Protein AF-A0A353R669-F1 (afdb_monomer)

Mean predicted aligned error: 8.12 Å

pLDDT: mean 84.16, std 16.18, range [32.75, 98.62]

Solvent-accessible surface area (backbone atoms only — not comparable to full-atom values): 14636 Å² total; per-residue (Å²): 112,82,58,60,32,21,47,76,48,75,46,98,86,45,52,67,44,69,45,72,45,87,50,83,69,49,73,65,21,33,76,52,29,12,34,22,52,70,25,68,65,38,50,56,40,54,48,47,51,49,54,50,54,50,50,51,50,55,51,50,51,53,58,55,71,69,45,87,87,82,76,77,86,79,79,87,68,86,87,57,56,36,34,40,77,60,84,90,73,56,77,84,75,56,50,34,51,58,56,47,46,57,58,57,35,74,46,46,16,26,40,48,40,52,62,41,46,53,95,55,63,29,41,38,48,52,34,35,49,47,22,71,74,69,75,38,56,54,63,58,48,43,37,68,62,47,29,57,65,58,62,20,83,71,48,42,55,70,42,57,69,87,53,59,83,80,55,84,81,51,61,40,83,55,95,93,38,82,41,77,26,65,74,57,45,52,47,57,49,28,27,45,61,94,66,70,64,33,71,50,54,75,50,56,75,44,58,52,70,72,40,55,49,41,55,54,46,16,58,76,53,36,18,30,40,98,92,35,73,73,45,54,48,70,55,45,48,49,72,74,68,57,84,77,68,28,91,49,62,56,92,56,100,123

Foldseek 3Di:
DAAQWAWDDADPQLDTDIDGAPDGADPLLLVQQQRLQLDACVVVSVVSVLVVVVVVVVVVVVVVVPDPDPDDDDDPDVPFAQFQDDPSQPPSHDNELVVSVVVSSVDHGNHHRLAAHDDHQSLSVVQVVCCVVVVDHSQVCCCVQPQVQLVQVFKGLADEPVCLVVDDFDFDQDPNDTDGPVVVVVNSVSRYDDDHSYDGSVDRIDGDPVSVVSVVVCLVVQQDGPHDGNDHSVVSCCVPPDDSHHPPHPPDPD

Radius of gyration: 21.49 Å; Cα contacts (8 Å, |Δi|>4): 364; chains: 1; bounding box: 47×58×54 Å

Nearest PDB structures (foldseek):
  7pp8-assembly1_A  TM=8.063E-01  e=8.248E-15  uncultured bacterium
  7uda-assembly1_A  TM=7.760E-01  e=4.354E-14  Caulobacter vibrioides
  7u1c-assembly1_A  TM=7.739E-01  e=8.575E-14  Caulobacter vibrioides
  7u1b-assembly1_A  TM=7.767E-01  e=1.910E-13  Caulobacter vibrioides
  4p85-assembly1_A  TM=7.317E-01  e=2.232E-09  metagenome

Secondary structure (DSSP, 8-state):
----EEEEEE-TTS-EEEEE-SS---HHHHHTT-S-TT-TTHHHHHHHHHHHHHHHHHHHHHHHHTS---PPPPP----S--S---GGG-SS--SSHHHHHHHHTTSPBSS-TTT-----THHHHHHHHHHHHHSS-HHHHHIIIIITTTT-TT-BS-B-GGGGGGSPPPEEEETTEEEE-HHHHHHHHTTB-S------SSS--B--HHHHHHHHHHHHTTSEETTEESS-HHHHHHHHH---S-SS---S--

Sequence (254 aa):
GIPDQVVTAVNPDGTYETRPVAAPMTFAHLMSHSSGLGAGLVADIRRIEAEKAAAEKAEAAKAEAAAPNTAAPATETQSGPCGQHSYYVGENSFPTLEETMLDLAKYPLGFDPGTEWNYHVSTNMLAYMIELISGKSLREYVKETILDPLGMVNTDWYYTPDKLENFVKPYNSANGKLEPAIMMNTFVQGTFCSDQTYCEGAIGLNGPIGDYARFCQMMLNKGTFNGHRILKAETIEAMTTINRLPEVNSGGEG

Structure (mmCIF, N/CA/C/O backbone):
data_AF-A0A353R669-F1
#
_entry.id   AF-A0A353R669-F1
#
loop_
_atom_site.group_PDB
_atom_site.id
_atom_site.type_symbol
_atom_site.label_atom_id
_atom_site.label_alt_id
_atom_site.label_comp_id
_atom_site.label_asym_id
_atom_site.label_entity_id
_atom_site.label_seq_id
_atom_site.pdbx_PDB_ins_code
_atom_site.Cartn_x
_atom_site.Cartn_y
_atom_site.Cartn_z
_atom_site.occupancy
_atom_site.B_iso_or_equiv
_atom_site.auth_seq_id
_atom_site.auth_comp_id
_atom_site.auth_asym_id
_atom_site.auth_atom_id
_atom_site.pdbx_PDB_model_num
ATOM 1 N N . GLY A 1 1 ? -5.803 -4.103 -17.655 1.00 70.25 1 GLY A N 1
ATOM 2 C CA . GLY A 1 1 ? -6.211 -5.504 -17.406 1.00 70.25 1 GLY A CA 1
ATOM 3 C C . GLY A 1 1 ? -5.378 -6.052 -16.265 1.00 70.25 1 GLY A C 1
ATOM 4 O O . GLY A 1 1 ? -4.447 -5.372 -15.864 1.00 70.25 1 GLY A O 1
ATOM 5 N N . ILE A 1 2 ? -5.702 -7.226 -15.721 1.00 84.62 2 ILE A N 1
ATOM 6 C CA . ILE A 1 2 ? -4.819 -7.896 -14.748 1.00 84.62 2 ILE A CA 1
ATOM 7 C C . ILE A 1 2 ? -3.638 -8.489 -15.535 1.00 84.62 2 ILE A C 1
ATOM 9 O O . ILE A 1 2 ? -3.915 -9.182 -16.515 1.00 84.62 2 ILE A O 1
ATOM 13 N N . PRO A 1 3 ? -2.370 -8.239 -15.154 1.00 91.50 3 PRO A N 1
ATOM 14 C CA . PRO A 1 3 ? -1.227 -8.851 -15.827 1.00 91.50 3 PRO A CA 1
ATOM 15 C C . PRO A 1 3 ? -1.329 -10.381 -15.839 1.00 91.50 3 PRO A C 1
ATOM 17 O O . PRO A 1 3 ? -1.540 -11.001 -14.795 1.00 91.50 3 PRO A O 1
ATOM 20 N N . ASP A 1 4 ? -1.177 -10.981 -17.019 1.00 95.44 4 ASP A N 1
ATOM 21 C CA . ASP A 1 4 ? -1.257 -12.432 -17.245 1.00 95.44 4 ASP A CA 1
ATOM 22 C C . ASP A 1 4 ? 0.037 -13.023 -17.831 1.00 95.44 4 ASP A C 1
ATOM 24 O O . ASP A 1 4 ? 0.091 -14.201 -18.189 1.00 95.44 4 ASP A O 1
ATOM 28 N N . GLN A 1 5 ? 1.093 -12.211 -17.885 1.00 97.56 5 GLN A N 1
ATOM 29 C CA . GLN A 1 5 ? 2.431 -12.592 -18.318 1.00 97.56 5 GLN A CA 1
ATOM 30 C C . GLN A 1 5 ? 3.439 -12.407 -17.183 1.00 97.56 5 GLN A C 1
ATOM 32 O O . GLN A 1 5 ? 3.295 -11.503 -16.362 1.00 97.56 5 GLN A O 1
ATOM 37 N N . VAL A 1 6 ? 4.494 -13.218 -17.188 1.00 97.50 6 VAL A N 1
ATOM 38 C CA . VAL A 1 6 ? 5.683 -13.090 -16.339 1.00 97.50 6 VAL A CA 1
ATOM 39 C C . VAL A 1 6 ? 6.878 -12.743 -17.218 1.00 97.50 6 VAL A C 1
ATOM 41 O O . VAL A 1 6 ? 7.074 -13.382 -18.254 1.00 97.50 6 VAL A O 1
ATOM 44 N N . VAL A 1 7 ? 7.682 -11.757 -16.817 1.00 97.38 7 VAL A N 1
ATOM 45 C CA . VAL A 1 7 ? 8.938 -11.430 -17.505 1.00 97.38 7 VAL A CA 1
ATOM 46 C C . VAL A 1 7 ? 9.990 -12.506 -17.241 1.00 97.38 7 VAL A C 1
ATOM 48 O O . VAL A 1 7 ? 10.205 -12.915 -16.104 1.00 97.38 7 VAL A O 1
ATOM 51 N N . THR A 1 8 ? 10.662 -12.962 -18.298 1.00 96.44 8 THR A N 1
ATOM 52 C CA . THR A 1 8 ? 11.715 -13.992 -18.218 1.00 96.44 8 THR A CA 1
ATOM 53 C C . THR A 1 8 ? 13.108 -13.445 -18.497 1.00 96.44 8 THR A C 1
ATOM 55 O O . THR A 1 8 ? 14.087 -14.004 -18.008 1.00 96.44 8 THR A O 1
ATOM 58 N N . ALA A 1 9 ? 13.208 -12.357 -19.261 1.00 96.19 9 ALA A N 1
ATOM 59 C CA . ALA A 1 9 ? 14.461 -11.675 -19.560 1.00 96.19 9 ALA A CA 1
ATOM 60 C C . ALA A 1 9 ? 14.199 -10.217 -19.954 1.00 96.19 9 ALA A C 1
ATOM 62 O O . ALA A 1 9 ? 13.161 -9.912 -20.541 1.00 96.19 9 ALA A O 1
ATOM 63 N N . VAL A 1 10 ? 15.158 -9.334 -19.665 1.00 96.31 10 VAL A N 1
ATOM 64 C CA . VAL A 1 10 ? 15.163 -7.932 -20.111 1.00 96.31 10 VAL A CA 1
ATOM 65 C C . VAL A 1 10 ? 16.425 -7.696 -20.929 1.00 96.31 10 VAL A C 1
ATOM 67 O O . VAL A 1 10 ? 17.534 -7.981 -20.475 1.00 96.31 10 VAL A O 1
ATOM 70 N N . ASN A 1 11 ? 16.252 -7.188 -22.142 1.00 94.38 11 ASN A N 1
ATOM 71 C CA . ASN A 1 11 ? 17.339 -6.868 -23.053 1.00 94.38 11 ASN A CA 1
ATOM 72 C C . ASN A 1 11 ? 17.943 -5.493 -22.718 1.00 94.38 11 ASN A C 1
ATOM 74 O O . ASN A 1 11 ? 17.254 -4.630 -22.167 1.00 94.38 11 ASN A O 1
ATOM 78 N N . PRO A 1 12 ? 19.210 -5.227 -23.094 1.00 90.25 12 PRO A N 1
ATOM 79 C CA . PRO A 1 12 ? 19.848 -3.928 -22.855 1.00 90.25 12 PRO A CA 1
ATOM 80 C C . PRO A 1 12 ? 19.116 -2.733 -23.481 1.00 90.25 12 PRO A C 1
ATOM 82 O O . PRO A 1 12 ? 19.276 -1.604 -23.027 1.00 90.25 12 PRO A O 1
ATOM 85 N N . ASP A 1 13 ? 18.322 -2.968 -24.527 1.00 87.75 13 ASP A N 1
ATOM 86 C CA . ASP A 1 13 ? 17.506 -1.950 -25.183 1.00 87.75 13 ASP A CA 1
ATOM 87 C C . ASP A 1 13 ? 16.131 -1.755 -24.521 1.00 87.75 13 ASP A C 1
ATOM 89 O O . ASP A 1 13 ? 15.315 -1.007 -25.050 1.00 87.75 13 ASP A O 1
ATOM 93 N N . GLY A 1 14 ? 15.847 -2.402 -23.389 1.00 87.69 14 GLY A N 1
ATOM 94 C CA . GLY A 1 14 ? 14.583 -2.299 -22.657 1.00 87.69 14 GLY A CA 1
ATOM 95 C C . GLY A 1 14 ? 13.442 -3.154 -23.208 1.00 87.69 14 GLY A C 1
ATOM 96 O O . GLY A 1 14 ? 12.388 -3.209 -22.581 1.00 87.69 14 GLY A O 1
ATOM 97 N N . THR A 1 15 ? 13.623 -3.847 -24.338 1.00 94.38 15 THR A N 1
ATOM 98 C CA . THR A 1 15 ? 12.677 -4.897 -24.745 1.00 94.38 15 THR A CA 1
ATOM 99 C C . THR A 1 15 ? 12.779 -6.087 -23.793 1.00 94.38 15 THR A C 1
ATOM 101 O O . THR A 1 15 ? 13.797 -6.277 -23.126 1.00 94.38 15 THR A O 1
ATOM 104 N N . TYR A 1 16 ? 11.729 -6.898 -23.690 1.00 96.88 16 TYR A N 1
ATOM 105 C CA . TYR A 1 16 ? 11.702 -8.008 -22.742 1.00 96.88 16 TYR A CA 1
ATOM 106 C C . TYR A 1 16 ? 10.937 -9.213 -23.283 1.00 96.88 16 TYR A C 1
ATOM 108 O O . TYR A 1 16 ? 10.031 -9.092 -24.109 1.00 96.88 16 TYR A O 1
ATOM 116 N N . GLU A 1 17 ? 11.324 -10.386 -22.797 1.00 97.81 17 GLU A N 1
ATOM 117 C CA . GLU A 1 17 ? 10.671 -11.656 -23.092 1.00 97.81 17 GLU A CA 1
ATOM 118 C C . GLU A 1 17 ? 9.684 -12.005 -21.982 1.00 97.81 17 GLU A C 1
ATOM 120 O O . GLU A 1 17 ? 9.904 -11.692 -20.807 1.00 97.81 17 GLU A O 1
ATOM 125 N N . THR A 1 18 ? 8.587 -12.663 -22.355 1.00 98.25 18 THR A N 1
ATOM 126 C CA . THR A 1 18 ? 7.556 -13.076 -21.406 1.00 98.25 18 THR A CA 1
ATOM 127 C C . THR A 1 18 ? 7.055 -14.484 -21.673 1.00 98.25 18 THR A C 1
ATOM 129 O O . THR A 1 18 ? 7.216 -15.040 -22.762 1.00 98.25 18 THR A O 1
ATOM 132 N N . ARG A 1 19 ? 6.402 -15.046 -20.659 1.00 98.06 19 ARG A N 1
ATOM 133 C CA . ARG A 1 19 ? 5.576 -16.248 -20.767 1.00 98.06 19 ARG A CA 1
ATOM 134 C C . ARG A 1 19 ? 4.260 -16.056 -20.009 1.00 98.06 19 ARG A C 1
ATOM 136 O O . ARG A 1 19 ? 4.238 -15.264 -19.066 1.00 98.06 19 ARG A O 1
ATOM 143 N N . PRO A 1 20 ? 3.209 -16.835 -20.315 1.00 98.19 20 PRO A N 1
ATOM 144 C CA . PRO A 1 20 ? 1.988 -16.822 -19.520 1.00 98.19 20 PRO A CA 1
ATOM 145 C C . PRO A 1 20 ? 2.245 -17.167 -18.048 1.00 98.19 20 PRO A C 1
ATOM 147 O O . PRO A 1 20 ? 3.125 -17.980 -17.730 1.00 98.19 20 PRO A O 1
ATOM 150 N N . VAL A 1 21 ? 1.446 -16.573 -17.160 1.00 97.31 21 VAL A N 1
ATOM 151 C CA . VAL A 1 21 ? 1.412 -16.944 -15.738 1.00 97.31 21 VAL A CA 1
ATOM 152 C C . VAL A 1 21 ? 0.972 -18.399 -15.564 1.00 97.31 21 VAL A C 1
ATOM 154 O O . VAL A 1 21 ? 0.082 -18.887 -16.263 1.00 97.31 21 VAL A O 1
ATOM 157 N N . ALA A 1 22 ? 1.558 -19.092 -14.590 1.00 95.44 22 ALA A N 1
ATOM 158 C CA . ALA A 1 22 ? 1.168 -20.451 -14.220 1.00 95.44 22 ALA A CA 1
ATOM 159 C C . ALA A 1 22 ? -0.210 -20.498 -13.532 1.00 95.44 22 ALA A C 1
ATOM 161 O O . ALA A 1 22 ? -0.932 -21.489 -13.644 1.00 95.44 22 ALA A O 1
ATOM 162 N N . ALA A 1 23 ? -0.580 -19.425 -12.826 1.00 92.62 23 ALA A N 1
ATOM 163 C CA . ALA A 1 23 ? -1.867 -19.252 -12.162 1.00 92.62 23 ALA A CA 1
ATOM 164 C C . ALA A 1 23 ? -2.229 -17.757 -12.054 1.00 92.62 23 ALA A C 1
ATOM 166 O O . ALA A 1 23 ? -1.333 -16.913 -11.980 1.00 92.62 23 ALA A O 1
ATOM 167 N N . PRO A 1 24 ? -3.526 -17.401 -12.019 1.00 93.38 24 PRO A N 1
ATOM 168 C CA . PRO A 1 24 ? -3.941 -16.010 -11.886 1.00 93.38 24 PRO A CA 1
ATOM 169 C C . PRO A 1 24 ? -3.571 -15.423 -10.516 1.00 93.38 24 PRO A C 1
ATOM 171 O O . PRO A 1 24 ? -3.635 -16.086 -9.477 1.00 93.38 24 PRO A O 1
ATOM 174 N N . MET A 1 25 ? -3.245 -14.130 -10.507 1.00 95.06 25 MET A N 1
ATOM 175 C CA . MET A 1 25 ? -3.044 -13.357 -9.283 1.00 95.06 25 MET A CA 1
ATOM 176 C C . MET A 1 25 ? -4.344 -13.266 -8.465 1.00 95.06 25 MET A C 1
ATOM 178 O O . MET A 1 25 ? -5.439 -13.172 -9.017 1.00 95.06 25 MET A O 1
ATOM 182 N N . THR A 1 26 ? -4.229 -13.264 -7.134 1.00 95.19 26 THR A N 1
ATOM 183 C CA . THR A 1 26 ? -5.368 -13.163 -6.209 1.00 95.19 26 THR A CA 1
ATOM 184 C C . THR A 1 26 ? -5.140 -12.053 -5.184 1.00 95.19 26 THR A C 1
ATOM 186 O O . THR A 1 26 ? -4.008 -11.613 -4.979 1.00 95.19 26 THR A O 1
ATOM 189 N N . PHE A 1 27 ? -6.196 -11.655 -4.465 1.00 95.12 27 PHE A N 1
ATOM 190 C CA . PHE A 1 27 ? -6.069 -10.763 -3.306 1.00 95.12 27 PHE A CA 1
ATOM 191 C C . PHE A 1 27 ? -5.106 -11.306 -2.247 1.00 95.12 27 PHE A C 1
ATOM 193 O O . PHE A 1 27 ? -4.406 -10.524 -1.612 1.00 95.12 27 PHE A O 1
ATOM 200 N N . ALA A 1 28 ? -5.040 -12.630 -2.064 1.00 94.94 28 ALA A N 1
ATOM 201 C CA . ALA A 1 28 ? -4.106 -13.228 -1.117 1.00 94.94 28 ALA A CA 1
ATOM 202 C C . ALA A 1 28 ? -2.659 -12.918 -1.513 1.00 94.94 28 ALA A C 1
ATOM 204 O O . ALA A 1 28 ? -1.903 -12.470 -0.663 1.00 94.94 28 ALA A O 1
ATOM 205 N N . HIS A 1 29 ? -2.320 -13.051 -2.799 1.00 95.44 29 HIS A N 1
ATOM 206 C CA . HIS A 1 29 ? -0.979 -12.747 -3.301 1.00 95.44 29 HIS A CA 1
ATOM 207 C C . HIS A 1 29 ? -0.605 -11.270 -3.124 1.00 95.44 29 HIS A C 1
ATOM 209 O O . HIS A 1 29 ? 0.538 -10.961 -2.789 1.00 95.44 29 HIS A O 1
ATOM 215 N N . LEU A 1 30 ? -1.564 -10.357 -3.316 1.00 95.38 30 LEU A N 1
ATOM 216 C CA . LEU A 1 30 ? -1.354 -8.933 -3.043 1.00 95.38 30 LEU A CA 1
ATOM 217 C C . LEU A 1 30 ? -1.118 -8.680 -1.543 1.00 95.38 30 LEU A C 1
ATOM 219 O O . LEU A 1 30 ? -0.164 -7.999 -1.183 1.00 95.38 30 LEU A O 1
ATOM 223 N N . MET A 1 31 ? -1.943 -9.265 -0.665 1.00 95.31 31 MET A N 1
ATOM 224 C CA . MET A 1 31 ? -1.826 -9.102 0.793 1.00 95.31 31 MET A CA 1
ATOM 225 C C . MET A 1 31 ? -0.534 -9.694 1.369 1.00 95.31 31 MET A C 1
ATOM 227 O O . MET A 1 31 ? -0.052 -9.213 2.390 1.00 95.31 31 MET A O 1
ATOM 231 N N . SER A 1 32 ? 0.025 -10.733 0.744 1.00 93.81 32 SER A N 1
ATOM 232 C CA . SER A 1 32 ? 1.238 -11.409 1.215 1.00 93.81 32 SER A CA 1
ATOM 233 C C . SER A 1 32 ? 2.516 -10.987 0.494 1.00 93.81 32 SER A C 1
ATOM 235 O O . SER A 1 32 ? 3.548 -11.599 0.741 1.00 93.81 32 SER A O 1
ATOM 237 N N . HIS A 1 33 ? 2.479 -9.986 -0.393 1.00 93.94 33 HIS A N 1
ATOM 238 C CA . HIS A 1 33 ? 3.626 -9.604 -1.232 1.00 93.94 33 HIS A CA 1
ATOM 239 C C . HIS A 1 33 ? 4.223 -10.778 -2.036 1.00 93.94 33 HIS A C 1
ATOM 241 O O . HIS A 1 33 ? 5.434 -10.878 -2.237 1.00 93.94 33 HIS A O 1
ATOM 247 N N . SER A 1 34 ? 3.357 -11.655 -2.543 1.00 94.75 34 SER A N 1
ATOM 248 C CA . SER A 1 34 ? 3.724 -12.771 -3.424 1.00 94.75 34 SER A CA 1
ATOM 249 C C . SER A 1 34 ? 3.051 -12.674 -4.792 1.00 94.75 34 SER A C 1
ATOM 251 O O . SER A 1 34 ? 2.836 -13.670 -5.468 1.00 94.75 34 SER A O 1
ATOM 253 N N . SER A 1 35 ? 2.680 -11.469 -5.221 1.00 94.88 35 SER A N 1
ATOM 254 C CA . SER A 1 35 ? 1.914 -11.260 -6.452 1.00 94.88 35 SER A CA 1
ATOM 255 C C . SER A 1 35 ? 2.755 -11.136 -7.723 1.00 94.88 35 SER A C 1
ATOM 257 O O . SER A 1 35 ? 2.221 -11.319 -8.811 1.00 94.88 35 SER A O 1
ATOM 259 N N . GLY A 1 36 ? 4.042 -10.802 -7.593 1.00 93.25 36 GLY A N 1
ATOM 260 C CA . GLY A 1 36 ? 4.923 -10.474 -8.715 1.00 93.25 36 GLY A CA 1
ATOM 261 C C . GLY A 1 36 ? 4.707 -9.067 -9.287 1.00 93.25 36 GLY A C 1
ATOM 262 O O . GLY A 1 36 ? 5.446 -8.654 -10.179 1.00 93.25 36 GLY A O 1
ATOM 263 N N . LEU A 1 37 ? 3.729 -8.300 -8.793 1.00 93.25 37 LEU A N 1
ATOM 264 C CA . LEU A 1 37 ? 3.371 -6.994 -9.345 1.00 93.25 37 LEU A CA 1
ATOM 265 C C . LEU A 1 37 ? 4.492 -5.965 -9.129 1.00 93.25 37 LEU A C 1
ATOM 267 O O . LEU A 1 37 ? 4.808 -5.607 -7.998 1.00 93.25 37 LEU A O 1
ATOM 271 N N . GLY A 1 38 ? 5.083 -5.454 -10.211 1.00 89.25 38 GLY A N 1
ATOM 272 C CA . GLY A 1 38 ? 6.183 -4.486 -10.114 1.00 89.25 38 GLY A CA 1
ATOM 273 C C . GLY A 1 38 ? 7.455 -5.036 -9.456 1.00 89.25 38 GLY A C 1
ATOM 274 O O . GLY A 1 38 ? 8.319 -4.251 -9.072 1.00 89.25 38 GLY A O 1
ATOM 275 N N . ALA A 1 39 ? 7.559 -6.357 -9.297 1.00 90.31 39 ALA A N 1
ATOM 276 C CA . ALA A 1 39 ? 8.693 -7.031 -8.678 1.00 90.31 39 ALA A CA 1
ATOM 277 C C . ALA A 1 39 ? 9.693 -7.544 -9.730 1.00 90.31 39 ALA A C 1
ATOM 279 O O . ALA A 1 39 ? 9.432 -7.514 -10.935 1.00 90.31 39 ALA A O 1
ATOM 280 N N . GLY A 1 40 ? 10.838 -8.052 -9.269 1.00 88.81 40 GLY A N 1
ATOM 281 C CA . GLY A 1 40 ? 11.845 -8.675 -10.131 1.00 88.81 40 GLY A CA 1
ATOM 282 C C . GLY A 1 40 ? 12.326 -7.744 -11.248 1.00 88.81 40 GLY A C 1
ATOM 283 O O . GLY A 1 40 ? 12.585 -6.562 -11.023 1.00 88.81 40 GLY A O 1
ATOM 284 N N . LEU A 1 41 ? 12.405 -8.281 -12.466 1.00 91.88 41 LEU A N 1
ATOM 285 C CA . LEU A 1 41 ? 12.923 -7.570 -13.640 1.00 91.88 41 LEU A CA 1
ATOM 286 C C . LEU A 1 41 ? 12.037 -6.400 -14.109 1.00 91.88 41 LEU A C 1
ATOM 288 O O . LEU A 1 41 ? 12.468 -5.597 -14.933 1.00 91.88 41 LEU A O 1
ATOM 292 N N . VAL A 1 42 ? 10.818 -6.252 -13.579 1.00 91.06 42 VAL A N 1
ATOM 293 C CA . VAL A 1 42 ? 9.929 -5.131 -13.933 1.00 91.06 42 VAL A CA 1
ATOM 294 C C . VAL A 1 42 ? 10.539 -3.786 -13.536 1.00 91.06 42 VAL A C 1
ATOM 296 O O . VAL A 1 42 ? 10.370 -2.797 -14.248 1.00 91.06 42 VAL A O 1
ATOM 299 N N . ALA A 1 43 ? 11.296 -3.745 -12.435 1.00 84.94 43 ALA A N 1
ATOM 300 C CA . ALA A 1 43 ? 12.011 -2.541 -12.024 1.00 84.94 43 ALA A CA 1
ATOM 301 C C . ALA A 1 43 ? 13.056 -2.108 -13.068 1.00 84.94 43 ALA A C 1
ATOM 303 O O . ALA A 1 43 ? 13.197 -0.913 -13.327 1.00 84.94 43 ALA A O 1
ATOM 304 N N . ASP A 1 44 ? 13.738 -3.062 -13.709 1.00 88.44 44 ASP A N 1
ATOM 305 C CA . ASP A 1 44 ? 14.707 -2.774 -14.768 1.00 88.44 44 ASP A CA 1
ATOM 306 C C . ASP A 1 44 ? 14.037 -2.256 -16.039 1.00 88.44 44 ASP A C 1
ATOM 308 O O . ASP A 1 44 ? 14.515 -1.272 -16.602 1.00 88.44 44 ASP A O 1
ATOM 312 N N . ILE A 1 45 ? 12.910 -2.851 -16.452 1.00 91.69 45 ILE A N 1
ATOM 313 C CA . ILE A 1 45 ? 12.127 -2.370 -17.604 1.00 91.69 45 ILE A CA 1
ATOM 314 C C . ILE A 1 45 ? 11.757 -0.898 -17.391 1.00 91.69 45 ILE A C 1
ATOM 316 O O . ILE A 1 45 ? 12.103 -0.038 -18.200 1.00 91.69 45 ILE A O 1
ATOM 320 N N . ARG A 1 46 ? 11.126 -0.593 -16.250 1.00 87.81 46 ARG A N 1
ATOM 321 C CA . ARG A 1 46 ? 10.664 0.763 -15.920 1.00 87.81 46 ARG A CA 1
ATOM 322 C C . ARG A 1 46 ? 11.812 1.761 -15.818 1.00 87.81 46 ARG A C 1
ATOM 324 O O . ARG A 1 46 ? 11.671 2.904 -16.246 1.00 87.81 46 ARG A O 1
ATOM 331 N N . ARG A 1 47 ? 12.958 1.342 -15.273 1.00 86.50 47 ARG A N 1
ATOM 332 C CA . ARG A 1 47 ? 14.157 2.182 -15.194 1.00 86.50 47 ARG A CA 1
ATOM 333 C C . ARG A 1 47 ? 14.690 2.524 -16.585 1.00 86.50 47 ARG A C 1
ATOM 335 O O . ARG A 1 47 ? 14.942 3.695 -16.848 1.00 86.50 47 ARG A O 1
ATOM 342 N N . ILE A 1 48 ? 14.831 1.537 -17.471 1.00 89.44 48 ILE A N 1
ATOM 343 C CA . ILE A 1 48 ? 15.316 1.761 -18.841 1.00 89.44 48 ILE A CA 1
ATOM 344 C C . ILE A 1 48 ? 14.352 2.674 -19.612 1.00 89.44 48 ILE A C 1
ATOM 346 O O . ILE A 1 48 ? 14.792 3.585 -20.313 1.00 89.44 48 ILE A O 1
ATOM 350 N N . GLU A 1 49 ? 13.040 2.474 -19.469 1.00 88.06 49 GLU A N 1
ATOM 351 C CA . GLU A 1 49 ? 12.033 3.347 -20.084 1.00 88.06 49 GLU A CA 1
ATOM 352 C C . GLU A 1 49 ? 12.116 4.789 -19.565 1.00 88.06 49 GLU A C 1
ATOM 354 O O . GLU A 1 49 ? 12.105 5.730 -20.361 1.00 88.06 49 GLU A O 1
ATOM 359 N N . ALA A 1 50 ? 12.278 4.979 -18.253 1.00 84.56 50 ALA A N 1
ATOM 360 C CA . ALA A 1 50 ? 12.440 6.303 -17.658 1.00 84.56 50 ALA A CA 1
ATOM 361 C C . ALA A 1 50 ? 13.729 7.001 -18.126 1.00 84.56 50 ALA A C 1
ATOM 363 O O . ALA A 1 50 ? 13.700 8.183 -18.468 1.00 84.56 50 ALA A O 1
ATOM 364 N N . GLU A 1 51 ? 14.852 6.277 -18.194 1.00 86.94 51 GLU A N 1
ATOM 365 C CA . GLU A 1 51 ? 16.130 6.793 -18.702 1.00 86.94 51 GLU A CA 1
ATOM 366 C C . GLU A 1 51 ? 16.006 7.267 -20.162 1.00 86.94 51 GLU A C 1
ATOM 368 O O . GLU A 1 51 ? 16.495 8.347 -20.508 1.00 86.94 51 GLU A O 1
ATOM 373 N N . LYS A 1 52 ? 15.297 6.508 -21.008 1.00 86.94 52 LYS A N 1
ATOM 374 C CA . LYS A 1 52 ? 15.011 6.900 -22.397 1.00 86.94 52 LYS A CA 1
ATOM 375 C C . LYS A 1 52 ? 14.123 8.136 -22.478 1.00 86.94 52 LYS A C 1
ATOM 377 O O . LYS A 1 52 ? 14.481 9.090 -23.165 1.00 86.94 52 LYS A O 1
ATOM 382 N N . ALA A 1 53 ? 13.013 8.155 -21.742 1.00 85.75 53 ALA A N 1
ATOM 383 C CA . ALA A 1 53 ? 12.099 9.294 -21.724 1.00 85.75 53 ALA A CA 1
ATOM 384 C C . ALA A 1 53 ? 12.797 10.579 -21.238 1.00 85.75 53 ALA A C 1
ATOM 386 O O . ALA A 1 53 ? 12.568 11.663 -21.776 1.00 85.75 53 ALA A O 1
ATOM 387 N N . ALA A 1 54 ? 13.686 10.471 -20.245 1.00 83.94 54 ALA A N 1
ATOM 388 C CA . ALA A 1 54 ? 14.493 11.590 -19.770 1.00 83.94 54 ALA A CA 1
ATOM 389 C C . ALA A 1 54 ? 15.484 12.087 -20.836 1.00 83.94 54 ALA A C 1
ATOM 391 O O . ALA A 1 54 ? 15.636 13.299 -21.014 1.00 83.94 54 ALA A O 1
ATOM 392 N N . ALA A 1 55 ? 16.132 11.177 -21.572 1.00 86.12 55 ALA A N 1
ATOM 393 C CA . ALA A 1 55 ? 17.029 11.532 -22.670 1.00 86.12 55 ALA A CA 1
ATOM 394 C C . ALA A 1 55 ? 16.288 12.256 -23.809 1.00 86.12 55 ALA A C 1
ATOM 396 O O . ALA A 1 55 ? 16.755 13.298 -24.270 1.00 86.12 55 ALA A O 1
ATOM 397 N N . GLU A 1 56 ? 15.109 11.765 -24.199 1.00 87.06 56 GLU A N 1
ATOM 398 C CA . GLU A 1 56 ? 14.248 12.387 -25.214 1.00 87.06 56 GLU A CA 1
ATOM 399 C C . GLU A 1 56 ? 13.768 13.780 -24.783 1.00 87.06 56 GLU A C 1
ATOM 401 O O . GLU A 1 56 ? 13.879 14.741 -25.547 1.00 87.06 56 GLU A O 1
ATOM 406 N N . LYS A 1 57 ? 13.309 13.935 -23.530 1.00 83.88 57 LYS A N 1
ATOM 407 C CA . LYS A 1 57 ? 12.948 15.249 -22.964 1.00 83.88 57 LYS A CA 1
ATOM 408 C C . LYS A 1 57 ? 14.133 16.217 -22.989 1.00 83.88 57 LYS A C 1
ATOM 410 O O . LYS A 1 57 ? 13.967 17.383 -23.344 1.00 83.88 57 LYS A O 1
ATOM 415 N N . ALA A 1 58 ? 15.329 15.753 -22.628 1.00 84.38 58 ALA A N 1
ATOM 416 C CA . ALA A 1 58 ? 16.533 16.579 -22.639 1.00 84.38 58 ALA A CA 1
ATOM 417 C C . ALA A 1 58 ? 16.937 17.005 -24.062 1.00 84.38 58 ALA A C 1
ATOM 419 O O . ALA A 1 58 ? 17.449 18.109 -24.250 1.00 84.38 58 ALA A O 1
ATOM 420 N N . GLU A 1 59 ? 16.715 16.155 -25.065 1.00 83.81 59 GLU A N 1
ATOM 421 C CA . GLU A 1 59 ? 16.930 16.492 -26.474 1.00 83.81 59 GLU A CA 1
ATOM 422 C C . GLU A 1 59 ? 15.898 17.510 -26.981 1.00 83.81 59 GLU A C 1
ATOM 424 O O . GLU A 1 59 ? 16.279 18.527 -27.565 1.00 83.81 59 GLU A O 1
ATOM 429 N N . ALA A 1 60 ? 14.614 17.308 -26.673 1.00 81.50 60 ALA A N 1
ATOM 430 C CA . ALA A 1 60 ? 13.543 18.240 -27.017 1.00 81.50 60 ALA A CA 1
ATOM 431 C C . ALA A 1 60 ? 13.761 19.630 -26.391 1.00 81.50 60 ALA A C 1
ATOM 433 O O . ALA A 1 60 ? 13.664 20.641 -27.084 1.00 81.50 60 ALA A O 1
ATOM 434 N N . ALA A 1 61 ? 14.158 19.690 -25.115 1.00 80.56 61 ALA A N 1
ATOM 435 C CA . ALA A 1 61 ? 14.465 20.946 -24.431 1.00 80.56 61 ALA A CA 1
ATOM 436 C C . ALA A 1 61 ? 15.662 21.684 -25.060 1.00 80.56 61 ALA A C 1
ATOM 438 O O . ALA A 1 61 ? 15.664 22.912 -25.145 1.00 80.56 61 ALA A O 1
ATOM 439 N N . LYS A 1 62 ? 16.679 20.955 -25.549 1.00 78.56 62 LYS A N 1
ATOM 440 C CA . LYS A 1 62 ? 17.793 21.554 -26.307 1.00 78.56 62 LYS A CA 1
ATOM 441 C C . LYS A 1 62 ? 17.328 22.128 -27.647 1.00 78.56 62 LYS A C 1
ATOM 443 O O . LYS A 1 62 ? 17.822 23.182 -28.043 1.00 78.56 62 LYS A O 1
ATOM 448 N N . ALA A 1 63 ? 16.399 21.460 -28.333 1.00 74.81 63 ALA A N 1
ATOM 449 C CA . ALA A 1 63 ? 15.823 21.947 -29.586 1.00 74.81 63 ALA A CA 1
ATOM 450 C C . ALA A 1 63 ? 14.946 23.195 -29.373 1.00 74.81 63 ALA A C 1
ATOM 452 O O . ALA A 1 63 ? 15.023 24.140 -30.156 1.00 74.81 63 ALA A O 1
ATOM 453 N N . GLU A 1 64 ? 14.171 23.236 -28.288 1.00 71.62 64 GLU A N 1
ATOM 454 C CA . GLU A 1 64 ? 13.347 24.388 -27.905 1.00 71.62 64 GLU A CA 1
ATOM 455 C C . GLU A 1 64 ? 14.201 25.590 -27.471 1.00 71.62 64 GLU A C 1
ATOM 457 O O . GLU A 1 64 ? 13.963 26.711 -27.916 1.00 71.62 64 GLU A O 1
ATOM 462 N N . ALA A 1 65 ? 15.269 25.366 -26.698 1.00 68.69 65 ALA A N 1
ATOM 463 C CA . ALA A 1 65 ? 16.218 26.414 -26.312 1.00 68.69 65 ALA A CA 1
ATOM 464 C C . ALA A 1 65 ? 17.006 27.005 -27.501 1.00 68.69 65 ALA A C 1
ATOM 466 O O . ALA A 1 65 ? 17.557 28.101 -27.393 1.00 68.69 65 ALA A O 1
ATOM 467 N N . ALA A 1 66 ? 17.069 26.293 -28.632 1.00 65.81 66 ALA A N 1
ATOM 468 C CA . ALA A 1 66 ? 17.667 26.776 -29.875 1.00 65.81 66 ALA A CA 1
ATOM 469 C C . ALA A 1 66 ? 16.698 27.620 -30.734 1.00 65.81 66 ALA A C 1
ATOM 471 O O . ALA A 1 66 ? 17.131 28.223 -31.721 1.00 65.81 66 ALA A O 1
ATOM 472 N N . ALA A 1 67 ? 15.410 27.692 -30.378 1.00 59.62 67 ALA A N 1
ATOM 473 C CA . ALA A 1 67 ? 14.426 28.547 -31.036 1.00 59.62 67 ALA A CA 1
ATOM 474 C C . ALA A 1 67 ? 14.500 30.001 -30.511 1.00 59.62 67 ALA A C 1
ATOM 476 O O . ALA A 1 67 ? 14.817 30.228 -29.342 1.00 59.62 67 ALA A O 1
ATOM 477 N N . PRO A 1 68 ? 14.222 31.026 -31.344 1.00 54.31 68 PRO A N 1
ATOM 478 C CA . PRO A 1 68 ? 14.257 32.420 -30.907 1.00 54.31 68 PRO A CA 1
ATOM 479 C C . PRO A 1 68 ? 13.241 32.675 -29.784 1.00 54.31 68 PRO A C 1
ATOM 481 O O . PRO A 1 68 ? 12.040 32.471 -29.947 1.00 54.31 68 PRO A O 1
ATOM 484 N N . ASN A 1 69 ? 13.746 33.135 -28.639 1.00 53.94 69 ASN A N 1
ATOM 485 C CA . ASN A 1 69 ? 12.981 33.311 -27.411 1.00 53.94 69 ASN A CA 1
ATOM 486 C C . ASN A 1 69 ? 11.997 34.495 -27.517 1.00 53.94 69 ASN A C 1
ATOM 488 O O . ASN A 1 69 ? 12.408 35.654 -27.446 1.00 53.94 69 ASN A O 1
ATOM 492 N N . THR A 1 70 ? 10.701 34.212 -27.683 1.00 50.50 70 THR A N 1
ATOM 493 C CA . THR A 1 70 ? 9.619 35.219 -27.654 1.00 50.50 70 THR A CA 1
ATOM 494 C C . THR A 1 70 ? 8.611 35.003 -26.518 1.00 50.50 70 THR A C 1
ATOM 496 O O . THR A 1 70 ? 7.560 35.642 -26.519 1.00 50.50 70 THR A O 1
ATOM 499 N N . ALA A 1 71 ? 8.885 34.114 -25.558 1.00 53.12 71 ALA A N 1
ATOM 500 C CA . ALA A 1 71 ? 7.942 33.783 -24.488 1.00 5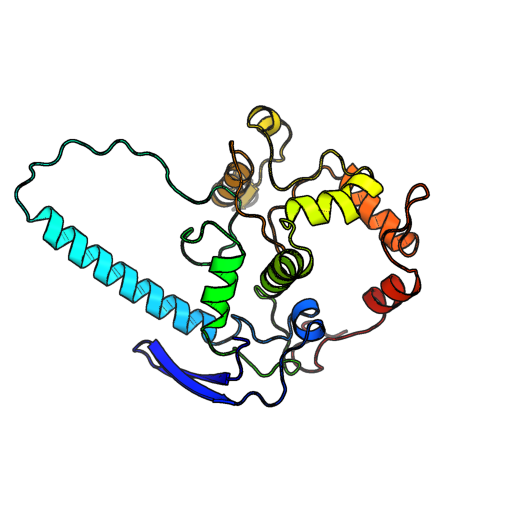3.12 71 ALA A CA 1
ATOM 501 C C . ALA A 1 71 ? 8.240 34.553 -23.188 1.00 53.12 71 ALA A C 1
ATOM 503 O O . ALA A 1 71 ? 9.380 34.640 -22.734 1.00 53.12 71 ALA A O 1
ATOM 504 N N . ALA A 1 72 ? 7.190 35.119 -22.586 1.00 38.19 72 ALA A N 1
ATOM 505 C CA . ALA A 1 72 ? 7.233 35.728 -21.258 1.00 38.19 72 ALA A CA 1
ATOM 506 C C . ALA A 1 72 ? 7.555 34.669 -20.179 1.00 38.19 72 ALA A C 1
ATOM 508 O O . ALA A 1 72 ? 7.197 33.504 -20.360 1.00 38.19 72 ALA A O 1
ATOM 509 N N . PRO A 1 73 ? 8.205 35.044 -19.059 1.00 38.56 73 PRO A N 1
ATOM 510 C CA . PRO A 1 73 ? 8.594 34.090 -18.025 1.00 38.56 73 PRO A CA 1
ATOM 511 C C . PRO A 1 73 ? 7.363 33.390 -17.442 1.00 38.56 73 PRO A C 1
ATOM 513 O O . PRO A 1 73 ? 6.424 34.043 -16.983 1.00 38.56 73 PRO A O 1
ATOM 516 N N . ALA A 1 74 ? 7.378 32.057 -17.473 1.00 39.38 74 ALA A N 1
ATOM 517 C CA . ALA A 1 74 ? 6.349 31.235 -16.862 1.00 39.38 74 ALA A CA 1
ATOM 518 C C . ALA A 1 74 ? 6.357 31.455 -15.344 1.00 39.38 74 ALA A C 1
ATOM 520 O O . ALA A 1 74 ? 7.387 31.332 -14.683 1.00 39.38 74 ALA A O 1
ATOM 521 N N . THR A 1 75 ? 5.199 31.788 -14.784 1.00 34.00 75 THR A N 1
ATOM 522 C CA . THR A 1 75 ? 4.966 31.691 -13.345 1.00 34.00 75 THR A CA 1
ATOM 523 C C . THR A 1 75 ? 5.026 30.218 -12.957 1.00 34.00 75 THR A C 1
ATOM 525 O O . THR A 1 75 ? 4.185 29.443 -13.418 1.00 34.00 75 THR A O 1
ATOM 528 N N . GLU A 1 76 ? 5.998 29.830 -12.127 1.00 35.66 76 GLU A N 1
ATOM 529 C CA . GLU A 1 76 ? 6.044 28.508 -11.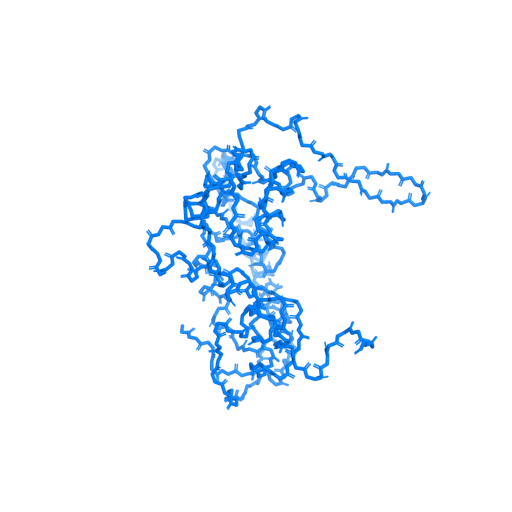496 1.00 35.66 76 GLU A CA 1
ATOM 530 C C . GLU A 1 76 ? 4.810 28.342 -10.604 1.00 35.66 76 GLU A C 1
ATOM 532 O O . GLU A 1 76 ? 4.788 28.694 -9.426 1.00 35.66 76 GLU A O 1
ATOM 537 N N . THR A 1 77 ? 3.740 27.823 -11.189 1.00 37.75 77 THR A N 1
ATOM 538 C CA . THR A 1 77 ? 2.716 27.129 -10.426 1.00 37.75 77 THR A CA 1
ATOM 539 C C . THR A 1 77 ? 3.247 25.714 -10.265 1.00 37.75 77 THR A C 1
ATOM 541 O O . THR A 1 77 ? 3.478 25.024 -11.254 1.00 37.75 77 THR A O 1
ATOM 544 N N . GLN A 1 78 ? 3.524 25.285 -9.032 1.00 42.34 78 GLN A N 1
ATOM 545 C CA . GLN A 1 78 ? 3.747 23.867 -8.752 1.00 42.34 78 GLN A CA 1
ATOM 546 C C . GLN A 1 78 ? 2.433 23.127 -9.042 1.00 42.34 78 GLN A C 1
ATOM 548 O O . GLN A 1 78 ? 1.605 22.944 -8.158 1.00 42.34 78 GLN A O 1
ATOM 553 N N . SER A 1 79 ? 2.201 22.762 -10.303 1.00 43.53 79 SER A N 1
ATOM 554 C CA . SER A 1 79 ? 1.073 21.938 -10.732 1.00 43.53 79 SER A CA 1
ATOM 555 C C . SER A 1 79 ? 1.514 20.475 -10.721 1.00 43.53 79 SER A C 1
ATOM 557 O O . SER A 1 79 ? 1.773 19.875 -11.763 1.00 43.53 79 SER A O 1
ATOM 559 N N . GLY A 1 80 ? 1.697 19.930 -9.523 1.00 52.38 80 GLY A N 1
ATOM 560 C CA . GLY A 1 80 ? 1.985 18.515 -9.312 1.00 52.38 80 GLY A CA 1
ATOM 561 C C . GLY A 1 80 ? 0.940 17.893 -8.386 1.00 52.38 80 GLY A C 1
ATOM 562 O O . GLY A 1 80 ? 0.338 18.624 -7.595 1.00 52.38 80 GLY A O 1
ATOM 563 N N . PRO A 1 81 ? 0.719 16.571 -8.462 1.00 56.47 81 PRO A N 1
ATOM 564 C CA . PRO A 1 81 ? -0.085 15.846 -7.487 1.00 56.47 81 PRO A CA 1
ATOM 565 C C . PRO A 1 81 ? 0.367 16.192 -6.074 1.00 56.47 81 PRO A C 1
ATOM 567 O O . PRO A 1 81 ? 1.553 16.105 -5.747 1.00 56.47 81 PRO A O 1
ATOM 570 N N . CYS A 1 82 ? -0.573 16.583 -5.231 1.00 62.41 82 CYS A N 1
ATOM 571 C CA . CYS A 1 82 ? -0.287 16.809 -3.833 1.00 62.41 82 CYS A CA 1
ATOM 572 C C . CYS A 1 82 ? -0.486 15.506 -3.049 1.00 62.41 82 CYS A C 1
ATOM 574 O O . CYS A 1 82 ? -1.528 14.861 -3.173 1.00 62.41 82 CYS A O 1
ATOM 576 N N . GLY A 1 83 ? 0.518 15.128 -2.254 1.00 67.81 83 GLY A N 1
ATOM 577 C CA . GLY A 1 83 ? 0.520 13.938 -1.405 1.00 67.81 83 GLY A CA 1
ATOM 578 C C . GLY A 1 83 ? 1.879 13.241 -1.350 1.00 67.81 83 GLY A C 1
ATOM 579 O O . GLY A 1 83 ? 2.757 13.466 -2.188 1.00 67.81 83 GLY A O 1
ATOM 580 N N . GLN A 1 84 ? 2.071 12.381 -0.350 1.00 71.62 84 GLN A N 1
ATOM 581 C CA . GLN A 1 84 ? 3.273 11.555 -0.246 1.00 71.62 84 GLN A CA 1
ATOM 582 C C . GLN A 1 84 ? 3.254 10.446 -1.312 1.00 71.62 84 GLN A C 1
ATOM 584 O O . GLN A 1 84 ? 2.357 9.608 -1.300 1.00 71.62 84 GLN A O 1
ATOM 589 N N . HIS A 1 85 ? 4.263 10.416 -2.187 1.00 71.06 85 HIS A N 1
ATOM 590 C CA . HIS A 1 85 ? 4.435 9.388 -3.220 1.00 71.06 85 HIS A CA 1
ATOM 591 C C . HIS A 1 85 ? 5.634 8.496 -2.888 1.00 71.06 85 HIS A C 1
ATOM 593 O O . HIS A 1 85 ? 6.707 9.001 -2.555 1.00 71.06 85 HIS A O 1
ATOM 599 N N . SER A 1 86 ? 5.484 7.174 -2.955 1.00 65.88 86 SER A N 1
ATOM 600 C CA . SER A 1 86 ? 6.598 6.243 -2.764 1.00 65.88 86 SER A CA 1
ATOM 601 C C . SER A 1 86 ? 7.483 6.169 -4.007 1.00 65.88 86 SER A C 1
ATOM 603 O O . SER A 1 86 ? 7.025 6.285 -5.141 1.00 65.88 86 SER A O 1
ATOM 605 N N . TYR A 1 87 ? 8.775 5.892 -3.805 1.00 57.03 87 TYR A N 1
ATOM 606 C CA . TYR A 1 87 ? 9.753 5.733 -4.892 1.00 57.03 87 TYR A CA 1
ATOM 607 C C . TYR A 1 87 ? 9.382 4.650 -5.920 1.00 57.03 87 TYR A C 1
ATOM 609 O O . TYR A 1 87 ? 9.889 4.665 -7.037 1.00 57.03 87 TYR A O 1
ATOM 617 N N . TYR A 1 88 ? 8.494 3.715 -5.564 1.00 51.34 88 TYR A N 1
ATOM 618 C CA . TYR A 1 88 ? 8.052 2.624 -6.438 1.00 51.34 88 TYR A CA 1
ATOM 619 C C . TYR A 1 88 ? 7.096 3.084 -7.549 1.00 51.34 88 TYR A C 1
ATOM 621 O O . TYR A 1 88 ? 6.781 2.306 -8.450 1.00 51.34 88 TYR A O 1
ATOM 629 N N . VAL A 1 89 ? 6.635 4.332 -7.498 1.00 51.44 89 VAL A N 1
ATOM 630 C CA . VAL A 1 89 ? 5.597 4.885 -8.376 1.00 51.44 89 VAL A CA 1
ATOM 631 C C . VAL A 1 89 ? 6.177 5.565 -9.628 1.00 51.44 89 VAL A C 1
ATOM 633 O O . VAL A 1 89 ? 5.477 5.683 -10.626 1.00 51.44 89 VAL A O 1
ATOM 636 N N . GLY A 1 90 ? 7.482 5.848 -9.671 1.00 50.84 90 GLY A N 1
ATOM 637 C CA . GLY A 1 90 ? 8.111 6.626 -10.750 1.00 50.84 90 GLY A CA 1
ATOM 638 C C . GLY A 1 90 ? 8.152 8.122 -10.419 1.00 50.84 90 GLY A C 1
ATOM 639 O O . GLY A 1 90 ? 7.898 8.502 -9.277 1.00 50.84 90 GLY A O 1
ATOM 640 N N . GLU A 1 91 ? 8.506 8.979 -11.387 1.00 51.56 91 GLU A N 1
ATOM 641 C CA . GLU A 1 91 ? 8.372 10.438 -11.214 1.00 51.56 91 GLU A CA 1
ATOM 642 C C . GLU A 1 91 ? 6.929 10.768 -10.792 1.00 51.56 91 GLU A C 1
ATOM 644 O O . GLU A 1 91 ? 6.009 10.135 -11.310 1.00 51.56 91 GLU A O 1
ATOM 649 N N . ASN A 1 92 ? 6.749 11.735 -9.874 1.00 55.69 92 ASN A N 1
ATOM 650 C CA . ASN A 1 92 ? 5.479 12.246 -9.310 1.00 55.69 92 ASN A CA 1
ATOM 651 C C . ASN A 1 92 ? 4.503 12.768 -10.390 1.00 55.69 92 ASN A C 1
ATOM 653 O O . ASN A 1 92 ? 4.192 13.957 -10.455 1.00 55.69 92 ASN A O 1
ATOM 657 N N . SER A 1 93 ? 4.078 11.894 -11.289 1.00 62.75 93 SER A N 1
ATOM 658 C CA . SER A 1 93 ? 3.462 12.237 -12.568 1.00 62.75 93 SER A CA 1
ATOM 659 C C . SER A 1 93 ? 1.969 11.947 -12.588 1.00 62.75 93 SER A C 1
ATOM 661 O O . SER A 1 93 ? 1.257 12.566 -13.375 1.00 62.75 93 SER A O 1
ATOM 663 N N . PHE A 1 94 ? 1.486 11.077 -11.697 1.00 74.25 94 PHE A N 1
ATOM 664 C CA . PHE A 1 94 ? 0.084 10.686 -11.638 1.00 74.25 94 PHE A CA 1
ATOM 665 C C . PHE A 1 94 ? -0.654 11.364 -10.473 1.00 74.25 94 PHE A C 1
ATOM 667 O O . PHE A 1 94 ? -0.255 11.188 -9.322 1.00 74.25 94 PHE A O 1
ATOM 674 N N . PRO A 1 95 ? -1.733 12.128 -10.730 1.00 75.31 95 PRO A N 1
ATOM 675 C CA . PRO A 1 95 ? -2.575 12.736 -9.697 1.00 75.31 95 PRO A CA 1
ATOM 676 C C . PRO A 1 95 ? -3.343 11.763 -8.801 1.00 75.31 95 PRO A C 1
ATOM 678 O O . PRO A 1 95 ? -3.784 12.185 -7.728 1.00 75.31 95 PRO A O 1
ATOM 681 N N . THR A 1 96 ? -3.535 10.507 -9.221 1.00 85.12 96 THR A N 1
ATOM 682 C CA . THR A 1 96 ? -4.399 9.537 -8.529 1.00 85.12 96 THR A CA 1
ATOM 683 C C . THR A 1 96 ? -3.753 8.157 -8.395 1.00 85.12 96 THR A C 1
ATOM 685 O O . THR A 1 96 ? -2.886 7.761 -9.179 1.00 85.12 96 THR A O 1
ATOM 688 N N . LEU A 1 97 ? -4.190 7.401 -7.382 1.00 86.69 97 LEU A N 1
ATOM 689 C CA . LEU A 1 97 ? -3.744 6.024 -7.167 1.00 86.69 97 LEU A CA 1
ATOM 690 C C . LEU A 1 97 ? -4.187 5.103 -8.309 1.00 86.69 97 LEU A C 1
ATOM 692 O O . LEU A 1 97 ? -3.435 4.213 -8.705 1.00 86.69 97 LEU A O 1
ATOM 696 N N . GLU A 1 98 ? -5.371 5.359 -8.868 1.00 89.81 98 GLU A N 1
ATOM 697 C CA . GLU A 1 98 ? -5.881 4.687 -10.060 1.00 89.81 98 GLU A CA 1
ATOM 698 C C . GLU A 1 98 ? -4.896 4.770 -11.224 1.00 89.81 98 GLU A C 1
ATOM 700 O O . GLU A 1 98 ? -4.489 3.739 -11.756 1.00 89.81 98 GLU A O 1
ATOM 705 N N . GLU A 1 99 ? -4.478 5.976 -11.604 1.00 88.06 99 GLU A N 1
ATOM 706 C CA . GLU A 1 99 ? -3.590 6.163 -12.749 1.00 88.06 99 GLU A CA 1
ATOM 707 C C . GLU A 1 99 ? -2.251 5.454 -12.544 1.00 88.06 99 GLU A C 1
ATOM 709 O O . GLU A 1 99 ? -1.797 4.722 -13.425 1.00 88.06 99 GLU A O 1
ATOM 714 N N . THR A 1 100 ? -1.679 5.576 -11.345 1.00 86.75 100 THR A N 1
ATOM 715 C CA . THR A 1 100 ? -0.450 4.874 -10.969 1.00 86.75 100 THR A CA 1
ATOM 716 C C . THR A 1 100 ? -0.593 3.352 -11.070 1.00 86.75 100 THR A C 1
ATOM 718 O O . THR A 1 100 ? 0.278 2.667 -11.613 1.00 86.75 100 THR A O 1
ATOM 721 N N . MET A 1 101 ? -1.677 2.787 -10.532 1.00 90.56 101 MET A N 1
ATOM 722 C CA . MET A 1 101 ? -1.893 1.338 -10.523 1.00 90.56 101 MET A CA 1
ATOM 723 C C . MET A 1 101 ? -2.233 0.792 -11.909 1.00 90.56 101 MET A C 1
ATOM 725 O O . MET A 1 101 ? -1.784 -0.301 -12.258 1.00 90.56 101 MET A O 1
ATOM 729 N N . LEU A 1 102 ? -2.978 1.546 -12.718 1.00 91.81 102 LEU A N 1
ATOM 730 C CA . LEU A 1 102 ? -3.277 1.183 -14.100 1.00 91.81 102 LEU A CA 1
ATOM 731 C C . LEU A 1 102 ? -2.045 1.276 -14.999 1.00 91.81 102 LEU A C 1
ATOM 733 O O . LEU A 1 102 ? -1.916 0.457 -15.907 1.00 91.81 102 LEU A O 1
ATOM 737 N N . ASP A 1 103 ? -1.140 2.225 -14.753 1.00 89.94 103 ASP A N 1
ATOM 738 C CA . ASP A 1 103 ? 0.143 2.286 -15.448 1.00 89.94 103 ASP A CA 1
ATOM 739 C C . ASP A 1 103 ? 1.021 1.080 -15.113 1.00 89.94 103 ASP A C 1
ATOM 741 O O . ASP A 1 103 ? 1.475 0.367 -16.008 1.00 89.94 103 ASP A O 1
ATOM 745 N N . LEU A 1 104 ? 1.156 0.771 -13.822 1.00 89.56 104 LEU A N 1
ATOM 746 C CA . LEU A 1 104 ? 1.895 -0.398 -13.362 1.00 89.56 104 LEU A CA 1
ATOM 747 C C . LEU A 1 104 ? 1.321 -1.714 -13.914 1.00 89.56 104 LEU A C 1
ATOM 749 O O . LEU A 1 104 ? 2.073 -2.621 -14.263 1.00 89.56 104 LEU A O 1
ATOM 753 N N . ALA A 1 105 ? -0.004 -1.824 -14.024 1.00 92.44 105 ALA A N 1
ATOM 754 C CA . ALA A 1 105 ? -0.677 -3.015 -14.538 1.00 92.44 105 ALA A CA 1
ATOM 755 C C . ALA A 1 105 ? -0.483 -3.247 -16.053 1.00 92.44 105 ALA A C 1
ATOM 757 O O . ALA A 1 105 ? -0.973 -4.249 -16.576 1.00 92.44 105 ALA A O 1
ATOM 758 N N . LYS A 1 106 ? 0.203 -2.348 -16.773 1.00 92.75 106 LYS A N 1
ATOM 759 C CA . LYS A 1 106 ? 0.610 -2.570 -18.173 1.00 92.75 106 LYS A CA 1
ATOM 760 C C . LYS A 1 106 ? 1.827 -3.489 -18.292 1.00 92.75 106 LYS A C 1
ATOM 762 O O . LYS A 1 106 ? 2.035 -4.067 -19.355 1.00 92.75 106 LYS A O 1
ATOM 767 N N . TYR A 1 107 ? 2.621 -3.615 -17.231 1.00 93.75 107 TYR A N 1
ATOM 768 C CA . TYR A 1 107 ? 3.828 -4.436 -17.219 1.00 93.75 107 TYR A CA 1
ATOM 769 C C . TYR A 1 107 ? 3.504 -5.899 -16.880 1.00 93.75 107 TYR A C 1
ATOM 771 O O . TYR A 1 107 ? 2.522 -6.168 -16.178 1.00 93.75 107 TYR A O 1
ATOM 779 N N . PRO A 1 108 ? 4.330 -6.860 -17.337 1.00 96.38 108 PRO A N 1
ATOM 780 C CA . PRO A 1 108 ? 4.253 -8.235 -16.853 1.00 96.38 108 PRO A CA 1
ATOM 781 C C . PRO A 1 108 ? 4.572 -8.313 -15.351 1.00 96.38 108 PRO A C 1
ATOM 783 O O . PRO A 1 108 ? 5.098 -7.377 -14.750 1.00 96.38 108 PRO A O 1
ATOM 786 N N . LEU A 1 109 ? 4.283 -9.456 -14.737 1.00 96.62 109 LEU A N 1
ATOM 787 C CA . LEU A 1 109 ? 4.700 -9.776 -13.374 1.00 96.62 109 LEU A CA 1
ATOM 788 C C . LEU A 1 109 ? 6.179 -10.180 -13.345 1.00 96.62 109 LEU A C 1
ATOM 790 O O . LEU A 1 109 ? 6.681 -10.783 -14.289 1.00 96.62 109 LEU A O 1
ATOM 794 N N . GLY A 1 110 ? 6.871 -9.899 -12.244 1.00 95.00 110 GLY A N 1
ATOM 795 C CA . GLY A 1 110 ? 8.267 -10.297 -12.037 1.00 95.00 110 GLY A CA 1
ATOM 796 C C . GLY A 1 110 ? 8.470 -11.793 -11.805 1.00 95.00 110 GLY A C 1
ATOM 797 O O . GLY A 1 110 ? 9.541 -12.313 -12.092 1.00 95.00 110 GLY A O 1
ATOM 798 N N . PHE A 1 111 ? 7.448 -12.471 -11.287 1.00 94.94 111 PHE A N 1
ATOM 799 C CA . PHE A 1 111 ? 7.421 -13.907 -11.017 1.00 94.94 111 PHE A CA 1
ATOM 800 C C . PHE A 1 111 ? 5.968 -14.399 -10.984 1.00 94.94 111 PHE A C 1
ATOM 802 O O . PHE A 1 111 ? 5.035 -13.591 -10.956 1.00 94.94 111 PHE A O 1
ATOM 809 N N . ASP A 1 112 ? 5.764 -15.718 -10.998 1.00 95.69 112 ASP A N 1
ATOM 810 C CA . ASP A 1 112 ? 4.419 -16.291 -10.911 1.00 95.69 112 ASP A CA 1
ATOM 811 C C . ASP A 1 112 ? 3.768 -15.980 -9.551 1.00 95.69 112 ASP A C 1
ATOM 813 O O . ASP A 1 112 ? 4.397 -16.147 -8.501 1.00 95.69 112 ASP A O 1
ATOM 817 N N . PRO A 1 113 ? 2.487 -15.577 -9.518 1.00 95.44 113 PRO A N 1
ATOM 818 C CA . PRO A 1 113 ? 1.803 -15.327 -8.260 1.00 95.44 113 PRO A CA 1
ATOM 819 C C . PRO A 1 113 ? 1.860 -16.537 -7.315 1.00 95.44 113 PRO A C 1
ATOM 821 O O . PRO A 1 113 ? 1.457 -17.644 -7.669 1.00 95.44 113 PRO A O 1
ATOM 824 N N . GLY A 1 114 ? 2.335 -16.307 -6.095 1.00 93.69 114 GLY A N 1
ATOM 825 C CA 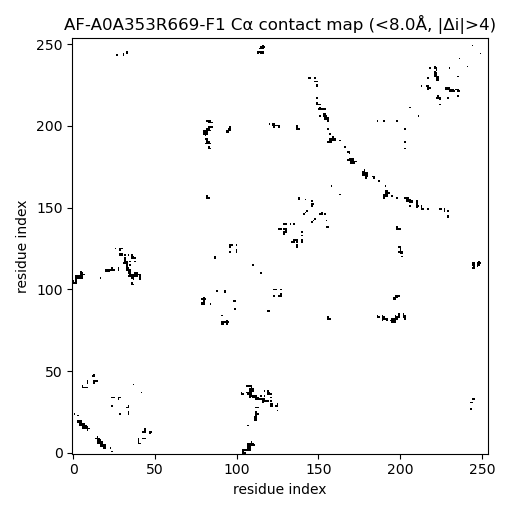. GLY A 1 114 ? 2.451 -17.305 -5.038 1.00 93.69 114 GLY A CA 1
ATOM 826 C C . GLY A 1 114 ? 3.745 -18.119 -5.045 1.00 93.69 114 GLY A C 1
ATOM 827 O O . GLY A 1 114 ? 3.918 -18.911 -4.125 1.00 93.69 114 GLY A O 1
ATOM 828 N N . THR A 1 115 ? 4.656 -17.948 -6.014 1.00 93.19 115 THR A N 1
ATOM 829 C CA . THR A 1 115 ? 5.901 -18.744 -6.070 1.00 93.19 115 THR A CA 1
ATOM 830 C C . THR A 1 115 ? 7.079 -18.110 -5.340 1.00 93.19 115 THR A C 1
ATOM 832 O O . THR A 1 115 ? 7.997 -18.824 -4.947 1.00 93.19 115 THR A O 1
ATOM 835 N N . GLU A 1 116 ? 7.061 -16.792 -5.140 1.00 92.19 116 GLU A N 1
ATOM 836 C CA . GLU A 1 116 ? 8.126 -16.049 -4.461 1.00 92.19 116 GLU A CA 1
ATOM 837 C C . GLU A 1 116 ? 7.562 -14.997 -3.505 1.00 92.19 116 GLU A C 1
ATOM 839 O O . GLU A 1 116 ? 6.432 -14.526 -3.661 1.00 92.19 116 GLU A O 1
ATOM 844 N N . TRP A 1 117 ? 8.366 -14.622 -2.509 1.00 91.50 117 TRP A N 1
ATOM 845 C CA . TRP A 1 117 ? 8.118 -13.456 -1.674 1.00 91.50 117 TRP A CA 1
ATOM 846 C C . TRP A 1 117 ? 9.131 -12.359 -1.980 1.00 91.50 117 TRP A C 1
ATOM 848 O O . TRP A 1 117 ? 10.341 -12.588 -1.986 1.00 91.50 117 TRP A O 1
ATOM 858 N N . ASN A 1 118 ? 8.632 -11.149 -2.200 1.00 87.75 118 ASN A N 1
ATOM 859 C CA . ASN A 1 118 ? 9.448 -9.960 -2.393 1.00 87.75 118 ASN A CA 1
ATOM 860 C C . ASN A 1 118 ? 8.642 -8.755 -1.915 1.00 87.75 118 ASN A C 1
ATOM 862 O O . ASN A 1 118 ? 7.508 -8.606 -2.343 1.00 87.75 118 ASN A O 1
ATOM 866 N N . TYR A 1 119 ? 9.173 -7.883 -1.061 1.00 88.69 119 TYR A N 1
ATOM 867 C CA . TYR A 1 119 ? 8.431 -6.685 -0.656 1.00 88.69 119 TYR A CA 1
ATOM 868 C C . TYR A 1 119 ? 8.318 -5.683 -1.820 1.00 88.69 119 TYR A C 1
ATOM 870 O O . TYR A 1 119 ? 9.331 -5.219 -2.337 1.00 88.69 119 TYR A O 1
ATOM 878 N N . HIS A 1 120 ? 7.090 -5.343 -2.222 1.00 87.19 120 HIS A N 1
ATOM 879 C CA . HIS A 1 120 ? 6.801 -4.474 -3.375 1.00 87.19 120 HIS A CA 1
ATOM 880 C C . HIS A 1 120 ? 5.432 -3.776 -3.253 1.00 87.19 120 HIS A C 1
ATOM 882 O O . HIS A 1 120 ? 4.703 -3.948 -2.279 1.00 87.19 120 HIS A O 1
ATOM 888 N N . VAL A 1 121 ? 5.053 -3.026 -4.288 1.00 88.38 121 VAL A N 1
ATOM 889 C CA . VAL A 1 121 ? 3.914 -2.088 -4.385 1.00 88.38 121 VAL A CA 1
ATOM 890 C C . VAL A 1 121 ? 2.494 -2.696 -4.285 1.00 88.38 121 VAL A C 1
ATOM 892 O O . VAL A 1 121 ? 1.502 -1.990 -4.449 1.00 88.38 121 VAL A O 1
ATOM 895 N N . SER A 1 122 ? 2.344 -3.986 -3.966 1.00 92.75 122 SER A N 1
ATOM 896 C CA . SER A 1 122 ? 1.031 -4.659 -3.893 1.00 92.75 122 SER A CA 1
ATOM 897 C C . SER A 1 122 ? 0.023 -3.980 -2.959 1.00 92.75 122 SER A C 1
ATOM 899 O O . SER A 1 122 ? -1.172 -3.976 -3.248 1.00 92.75 122 SER A O 1
ATOM 901 N N . THR A 1 123 ? 0.478 -3.360 -1.868 1.00 94.44 123 THR A N 1
ATOM 902 C CA . THR A 1 123 ? -0.407 -2.653 -0.929 1.00 94.44 123 THR A CA 1
ATOM 903 C C . THR A 1 123 ? -1.075 -1.429 -1.562 1.00 94.44 123 THR A C 1
ATOM 905 O O . THR A 1 123 ? -2.225 -1.131 -1.250 1.00 94.44 123 THR A O 1
ATOM 908 N N . ASN A 1 124 ? -0.413 -0.760 -2.512 1.00 92.50 124 ASN A N 1
ATOM 909 C CA . ASN A 1 124 ? -1.021 0.333 -3.277 1.00 92.50 124 ASN A CA 1
ATOM 910 C C . ASN A 1 124 ? -2.084 -0.191 -4.250 1.00 92.50 124 ASN A C 1
ATOM 912 O O . ASN A 1 124 ? -3.131 0.431 -4.400 1.00 92.50 124 ASN A O 1
ATOM 916 N N . MET A 1 125 ? -1.880 -1.378 -4.830 1.00 94.44 125 MET A N 1
ATOM 917 C CA . MET A 1 125 ? -2.903 -2.022 -5.659 1.00 94.44 125 MET A CA 1
ATOM 918 C C . MET A 1 125 ? -4.125 -2.416 -4.821 1.00 94.44 125 MET A C 1
ATOM 920 O O . MET A 1 125 ? -5.255 -2.215 -5.255 1.00 94.44 125 MET A O 1
ATOM 924 N N . LEU A 1 126 ? -3.924 -2.911 -3.593 1.00 96.44 126 LEU A N 1
ATOM 925 C CA . LEU A 1 126 ? -5.025 -3.164 -2.654 1.00 96.44 126 LEU A CA 1
ATOM 926 C C . LEU A 1 126 ? -5.787 -1.884 -2.302 1.00 96.44 126 LEU A C 1
ATOM 928 O O . LEU A 1 126 ? -7.014 -1.904 -2.260 1.00 96.44 126 LEU A O 1
ATOM 932 N N . ALA A 1 127 ? -5.080 -0.778 -2.078 1.00 95.62 127 ALA A N 1
ATOM 933 C CA . ALA A 1 127 ? -5.708 0.512 -1.830 1.00 95.62 127 ALA A CA 1
ATOM 934 C C . ALA A 1 127 ? -6.539 0.995 -3.030 1.00 95.62 127 ALA A C 1
ATOM 936 O O . ALA A 1 127 ? -7.693 1.368 -2.841 1.00 95.62 127 ALA A O 1
ATOM 937 N N . TYR A 1 128 ? -6.028 0.879 -4.259 1.00 94.69 128 TYR A N 1
ATOM 938 C CA . TYR A 1 128 ? -6.818 1.179 -5.458 1.00 94.69 128 TYR A CA 1
ATOM 939 C C . TYR A 1 128 ? -8.050 0.274 -5.569 1.00 94.69 128 TYR A C 1
ATOM 941 O O . TYR A 1 128 ? -9.143 0.734 -5.882 1.00 94.69 128 TYR A O 1
ATOM 949 N N . MET A 1 129 ? -7.912 -1.017 -5.258 1.00 95.81 129 MET A N 1
ATOM 950 C CA . MET A 1 129 ? -9.052 -1.935 -5.245 1.00 95.81 129 MET A CA 1
ATOM 951 C C . MET A 1 129 ? -10.106 -1.535 -4.204 1.00 95.81 129 MET A C 1
ATOM 953 O O . MET A 1 129 ? -11.295 -1.690 -4.473 1.00 95.81 129 MET A O 1
ATOM 957 N N . ILE A 1 130 ? -9.709 -0.996 -3.046 1.00 97.31 130 ILE A N 1
ATOM 958 C CA . ILE A 1 130 ? -10.647 -0.427 -2.066 1.00 97.31 130 ILE A CA 1
ATOM 959 C C . ILE A 1 130 ? -11.408 0.748 -2.683 1.00 97.31 130 ILE A C 1
ATOM 961 O O . ILE A 1 130 ? -12.634 0.785 -2.569 1.00 97.31 130 ILE A O 1
ATOM 965 N N . GLU A 1 131 ? -10.720 1.669 -3.361 1.00 95.81 131 GLU A N 1
ATOM 966 C CA . GLU A 1 131 ? -11.363 2.812 -4.021 1.00 95.81 131 GLU A CA 1
ATOM 967 C C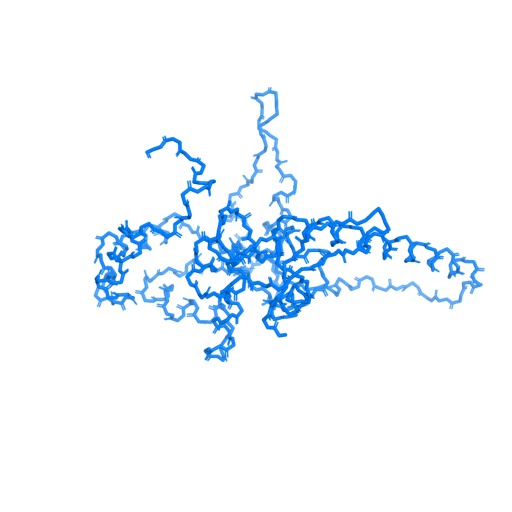 . GLU A 1 131 ? -12.360 2.354 -5.085 1.00 95.81 131 GLU A C 1
ATOM 969 O O . GLU A 1 131 ? -13.537 2.717 -5.048 1.00 95.81 131 GLU A O 1
ATOM 974 N N . LEU A 1 132 ? -11.913 1.460 -5.967 1.00 95.94 132 LEU A N 1
ATOM 975 C CA . LEU A 1 132 ? -12.707 0.915 -7.060 1.00 95.94 132 LEU A CA 1
ATOM 976 C C . LEU A 1 132 ? -13.960 0.174 -6.567 1.00 95.94 132 LEU A C 1
ATOM 978 O O . LEU A 1 132 ? -15.036 0.327 -7.141 1.00 95.94 132 LEU A O 1
ATOM 982 N N . ILE A 1 133 ? -13.834 -0.647 -5.520 1.00 97.75 133 ILE A N 1
ATOM 983 C CA . ILE A 1 133 ? -14.938 -1.476 -5.008 1.00 97.75 133 ILE A CA 1
ATOM 984 C C . ILE A 1 133 ? -15.911 -0.652 -4.160 1.00 97.75 133 ILE A C 1
ATOM 986 O O . ILE A 1 133 ? -17.120 -0.874 -4.221 1.00 97.75 133 ILE A O 1
ATOM 990 N N . SER A 1 134 ? -15.400 0.266 -3.337 1.00 97.75 134 SER A N 1
ATOM 991 C CA . SER A 1 134 ? -16.232 1.048 -2.416 1.00 97.75 134 SER A CA 1
ATOM 992 C C . SER A 1 134 ? -16.856 2.289 -3.058 1.00 97.75 134 SER A C 1
ATOM 994 O O . SER A 1 134 ? -17.854 2.792 -2.541 1.00 97.75 134 SER A O 1
ATOM 996 N N . GLY A 1 135 ? -16.275 2.792 -4.152 1.00 96.75 135 GLY A N 1
ATOM 997 C CA . GLY A 1 135 ? -16.644 4.069 -4.764 1.00 96.75 135 GLY A CA 1
ATOM 998 C C . GLY A 1 135 ? -16.268 5.293 -3.920 1.00 96.75 135 GLY A C 1
ATOM 999 O O . GLY A 1 135 ? -16.776 6.381 -4.181 1.00 96.75 135 GLY A O 1
ATOM 1000 N N . LYS A 1 136 ? -15.427 5.122 -2.893 1.00 95.25 136 LYS A N 1
ATOM 1001 C CA . LYS A 1 136 ? -14.917 6.184 -2.012 1.00 95.25 136 LYS A CA 1
ATOM 1002 C C . LYS A 1 136 ? -13.419 6.343 -2.217 1.00 95.25 136 LYS A C 1
ATOM 1004 O O . LYS A 1 136 ? -12.749 5.371 -2.549 1.00 95.25 136 LYS A O 1
ATOM 1009 N N . SER A 1 137 ? -12.876 7.527 -1.944 1.00 92.75 137 SER A N 1
ATOM 1010 C CA . SER A 1 137 ? -11.418 7.663 -1.847 1.00 92.75 137 SER A CA 1
ATOM 1011 C C . SER A 1 137 ? -10.867 6.780 -0.721 1.00 92.75 137 SER A C 1
ATOM 1013 O O . SER A 1 137 ? -11.563 6.507 0.268 1.00 92.75 137 SER A O 1
ATOM 1015 N N . LEU A 1 138 ? -9.600 6.365 -0.823 1.00 93.81 138 LEU A N 1
ATOM 1016 C CA . LEU A 1 138 ? -8.960 5.532 0.199 1.00 93.81 138 LEU A CA 1
ATOM 1017 C C . LEU A 1 138 ? -9.048 6.196 1.577 1.00 93.81 138 LEU A C 1
ATOM 1019 O O . LEU A 1 138 ? -9.367 5.546 2.573 1.00 93.81 138 LEU A O 1
ATOM 1023 N N . ARG A 1 139 ? -8.811 7.511 1.615 1.00 92.88 139 ARG A N 1
ATOM 1024 C CA . ARG A 1 139 ? -8.883 8.326 2.826 1.00 92.88 139 ARG A CA 1
ATOM 1025 C C . ARG A 1 139 ? -10.263 8.260 3.468 1.00 92.88 139 ARG A C 1
ATOM 1027 O O . ARG A 1 139 ? -10.353 7.970 4.656 1.00 92.88 139 ARG A O 1
ATOM 1034 N N . GLU A 1 140 ? -11.329 8.522 2.713 1.00 94.06 140 GLU A N 1
ATOM 1035 C CA . GLU A 1 140 ? -12.700 8.486 3.240 1.00 94.06 140 GLU A CA 1
ATOM 1036 C C . GLU A 1 140 ? -13.066 7.094 3.746 1.00 94.06 140 GLU A C 1
ATOM 1038 O O . GLU A 1 140 ? -13.577 6.958 4.858 1.00 94.06 140 GLU A O 1
ATOM 1043 N N . TYR A 1 141 ? -12.752 6.057 2.965 1.00 97.12 141 TYR A N 1
ATOM 1044 C CA . TYR A 1 141 ? -13.034 4.682 3.352 1.00 97.12 141 TYR A CA 1
ATOM 1045 C C . TYR A 1 141 ? -12.313 4.306 4.651 1.00 97.12 141 TYR A C 1
ATOM 1047 O O . TYR A 1 141 ? -12.941 3.794 5.579 1.00 97.12 141 TYR A O 1
ATOM 1055 N N . VAL A 1 142 ? -11.009 4.580 4.759 1.00 96.94 142 VAL A N 1
ATOM 1056 C CA . VAL A 1 142 ? -10.215 4.249 5.952 1.00 96.94 142 VAL A CA 1
ATOM 1057 C C . VAL A 1 142 ? -10.651 5.077 7.162 1.00 96.94 142 VAL A C 1
ATOM 1059 O O . VAL A 1 142 ? -10.749 4.526 8.262 1.00 96.94 142 VAL A O 1
ATOM 1062 N N . LYS A 1 143 ? -10.975 6.364 6.983 1.00 96.00 143 LYS A N 1
ATOM 1063 C CA . LYS A 1 143 ? -11.497 7.204 8.070 1.00 96.00 143 LYS A CA 1
ATOM 1064 C C . LYS A 1 143 ? -12.796 6.643 8.635 1.00 96.00 143 LY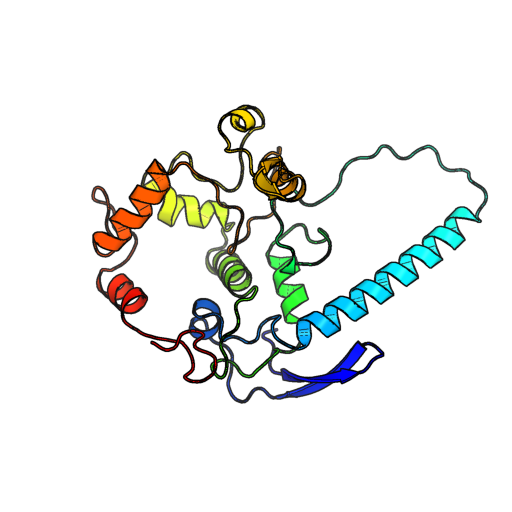S A C 1
ATOM 1066 O O . LYS A 1 143 ? -12.861 6.352 9.824 1.00 96.00 143 LYS A O 1
ATOM 1071 N N . GLU A 1 144 ? -13.773 6.392 7.773 1.00 97.12 144 GLU A N 1
ATOM 1072 C CA . GLU A 1 144 ? -15.097 5.923 8.184 1.00 97.12 144 GLU A CA 1
ATOM 1073 C C . GLU A 1 144 ? -15.070 4.513 8.789 1.00 97.12 144 GLU A C 1
ATOM 1075 O O . GLU A 1 144 ? -15.775 4.234 9.760 1.00 97.12 144 GLU A O 1
ATOM 1080 N N . THR A 1 145 ? -14.277 3.606 8.215 1.00 97.44 145 THR A N 1
ATOM 1081 C CA . THR A 1 145 ? -14.338 2.178 8.570 1.00 97.44 145 THR A CA 1
ATOM 1082 C C . THR A 1 145 ? -13.337 1.761 9.643 1.00 97.44 145 THR A C 1
ATOM 1084 O O . THR A 1 145 ? -13.549 0.740 10.299 1.00 97.44 145 THR A O 1
ATOM 1087 N N . ILE A 1 146 ? -12.260 2.530 9.844 1.00 97.94 146 ILE A N 1
ATOM 1088 C CA . ILE A 1 146 ? -11.171 2.178 10.765 1.00 97.94 146 ILE A CA 1
ATOM 1089 C C . ILE A 1 146 ? -10.886 3.317 11.740 1.00 97.94 146 ILE A C 1
ATOM 1091 O O . ILE A 1 146 ? -10.972 3.104 12.948 1.00 97.94 146 ILE A O 1
ATOM 1095 N N . LEU A 1 147 ? -10.538 4.512 11.258 1.00 97.94 147 LEU A N 1
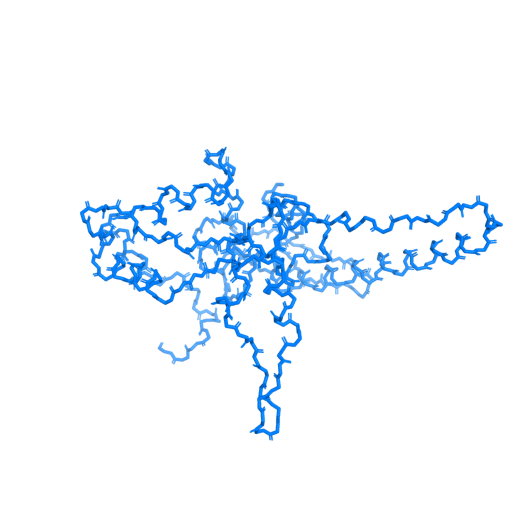ATOM 1096 C CA . LEU A 1 147 ? -9.978 5.549 12.132 1.00 97.94 147 LEU A CA 1
ATOM 1097 C C . LEU A 1 147 ? -11.028 6.136 13.079 1.00 97.94 147 LEU A C 1
ATOM 1099 O O . LEU A 1 147 ? -10.801 6.153 14.289 1.00 97.94 147 LEU A O 1
ATOM 1103 N N . ASP A 1 148 ? -12.186 6.550 12.567 1.00 97.31 148 ASP A N 1
ATOM 1104 C CA . ASP A 1 148 ? -13.242 7.167 13.374 1.00 97.31 148 ASP A CA 1
ATOM 1105 C C . ASP A 1 148 ? -13.825 6.187 14.410 1.00 97.31 148 ASP A C 1
ATOM 1107 O O . ASP A 1 148 ? -13.888 6.552 15.589 1.00 97.31 148 ASP A O 1
ATOM 1111 N N . PRO A 1 149 ? -14.157 4.920 14.070 1.00 97.81 149 PRO A N 1
ATOM 1112 C CA . PRO A 1 149 ? -14.625 3.944 15.060 1.00 97.81 149 PRO A CA 1
ATOM 1113 C C . PRO A 1 149 ? -13.591 3.603 16.143 1.00 97.81 149 PRO A C 1
ATOM 1115 O O . PRO A 1 149 ? -13.955 3.220 17.255 1.00 97.81 149 PRO A O 1
ATOM 1118 N N . LEU A 1 150 ? -12.296 3.735 15.836 1.00 98.44 150 LEU A N 1
ATOM 1119 C CA . LEU A 1 150 ? -11.210 3.569 16.807 1.00 98.44 150 LEU A CA 1
ATOM 1120 C C . LEU A 1 150 ? -10.867 4.864 17.549 1.00 98.44 150 LEU A C 1
ATOM 1122 O O . LEU A 1 150 ? -10.036 4.847 18.458 1.00 98.44 150 LEU A O 1
ATOM 1126 N N . GLY A 1 151 ? -11.499 5.982 17.190 1.00 97.69 151 GLY A N 1
ATOM 1127 C CA . GLY A 1 151 ? -11.213 7.301 17.734 1.00 97.69 151 GLY A CA 1
ATOM 1128 C C . GLY A 1 151 ? -9.821 7.817 17.375 1.00 97.69 151 GLY A C 1
ATOM 1129 O O . GLY A 1 151 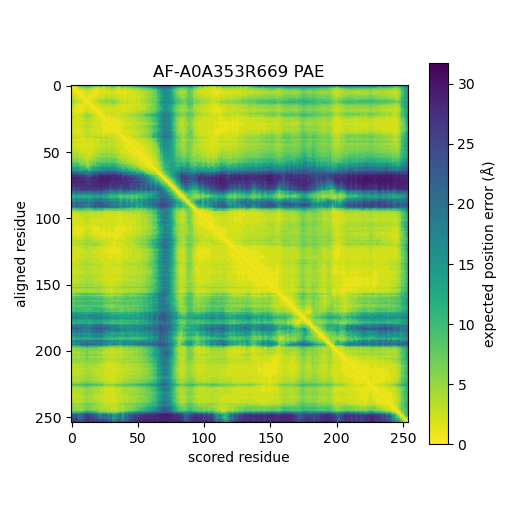? -9.259 8.588 18.143 1.00 97.69 151 GLY A O 1
ATOM 1130 N N . MET A 1 152 ? -9.222 7.388 16.263 1.00 97.88 152 MET A N 1
ATOM 1131 C CA . MET A 1 152 ? -7.896 7.808 15.783 1.00 97.88 152 MET A CA 1
ATOM 1132 C C . MET A 1 152 ? -7.949 9.181 15.083 1.00 97.88 152 MET A C 1
ATOM 1134 O O . MET A 1 152 ? -7.581 9.329 13.921 1.00 97.88 152 MET A O 1
ATOM 1138 N N . VAL A 1 153 ? -8.448 10.197 15.793 1.00 94.81 153 VAL A N 1
ATOM 1139 C CA . VAL A 1 153 ? -8.815 11.515 15.234 1.00 94.81 153 VAL A CA 1
ATOM 1140 C C . VAL A 1 153 ? -7.635 12.382 14.790 1.00 94.81 153 VAL A C 1
ATOM 1142 O O . VAL A 1 153 ? -7.840 13.386 14.115 1.00 94.81 153 VAL A O 1
ATOM 1145 N N . ASN A 1 154 ? -6.409 12.028 15.181 1.00 93.69 154 ASN A N 1
ATOM 1146 C CA . ASN A 1 154 ? -5.193 12.743 14.790 1.00 93.69 154 ASN A CA 1
ATOM 1147 C C . ASN A 1 154 ? -4.388 11.960 13.746 1.00 93.69 154 ASN A C 1
ATOM 1149 O O . ASN A 1 154 ? -3.219 12.280 13.521 1.00 93.69 154 ASN A O 1
ATOM 1153 N N . THR A 1 155 ? -4.992 10.932 13.144 1.00 94.81 155 THR A N 1
ATOM 1154 C CA . THR A 1 155 ? -4.379 10.087 12.121 1.00 94.81 155 THR A CA 1
ATOM 1155 C C . THR A 1 155 ? -4.983 10.409 10.756 1.00 94.81 155 THR A C 1
ATOM 1157 O O . THR A 1 155 ? -6.196 10.317 10.581 1.00 94.81 155 THR A O 1
ATOM 1160 N N . ASP A 1 156 ? -4.160 10.815 9.792 1.00 91.88 156 ASP A N 1
ATOM 1161 C CA . ASP A 1 156 ? -4.594 11.141 8.428 1.00 91.88 156 ASP A CA 1
ATOM 1162 C C . ASP A 1 156 ? -3.396 11.080 7.453 1.00 91.88 156 ASP A C 1
ATOM 1164 O O . ASP A 1 156 ? -2.240 10.979 7.868 1.00 91.88 156 ASP A O 1
ATOM 1168 N N . TRP A 1 157 ? -3.662 11.126 6.149 1.00 88.44 157 TRP A N 1
ATOM 1169 C CA . TRP A 1 157 ? -2.635 11.369 5.124 1.00 88.44 157 TRP A CA 1
ATOM 1170 C C . TRP A 1 157 ? -2.326 12.855 4.961 1.00 88.44 157 TRP A C 1
ATOM 1172 O O . TRP A 1 157 ? -1.285 13.208 4.417 1.00 88.44 157 TRP A O 1
ATOM 1182 N N . TYR A 1 158 ? -3.246 13.704 5.419 1.00 82.31 158 TYR A N 1
ATOM 1183 C CA . TYR A 1 158 ? -3.266 15.129 5.147 1.00 82.31 158 TYR A CA 1
ATOM 1184 C C . TYR A 1 158 ? -3.376 15.958 6.426 1.00 82.31 158 TYR A C 1
ATOM 1186 O O . TYR A 1 158 ? -4.263 15.725 7.253 1.00 82.31 158 TYR A O 1
ATOM 1194 N N . TYR A 1 159 ? -2.530 16.984 6.537 1.00 83.12 159 TYR A N 1
ATOM 1195 C CA . TYR A 1 159 ? -2.559 17.936 7.641 1.00 83.12 159 TYR A CA 1
ATOM 1196 C C . TYR A 1 159 ? -2.443 19.372 7.142 1.00 83.12 159 TYR A C 1
ATOM 1198 O O . TYR A 1 159 ? -1.743 19.683 6.177 1.00 83.12 159 TYR A O 1
ATOM 1206 N N . THR A 1 160 ? -3.106 20.282 7.849 1.00 82.12 160 THR A N 1
ATOM 1207 C CA . THR A 1 160 ? -2.959 21.714 7.607 1.00 82.12 160 THR A CA 1
ATOM 1208 C C . THR A 1 160 ? -1.552 22.179 8.012 1.00 82.12 160 THR A C 1
ATOM 1210 O O . THR A 1 160 ? -0.982 21.635 8.965 1.00 82.12 160 THR A O 1
ATOM 1213 N N . PRO A 1 161 ? -0.961 23.181 7.328 1.00 79.19 161 PRO A N 1
ATOM 1214 C CA . PRO A 1 161 ? 0.417 23.613 7.586 1.00 79.19 161 PRO A CA 1
ATOM 1215 C C . PRO A 1 161 ? 0.727 23.987 9.045 1.00 79.19 161 PRO A C 1
ATOM 1217 O O . PRO A 1 161 ? 1.862 23.823 9.486 1.00 79.19 161 PRO A O 1
ATOM 1220 N N . ASP A 1 162 ? -0.265 24.431 9.826 1.00 82.69 162 ASP A N 1
ATOM 1221 C CA . ASP A 1 162 ? -0.112 24.722 11.260 1.00 82.69 162 ASP A CA 1
ATOM 1222 C C . ASP A 1 162 ? 0.222 23.482 12.106 1.00 82.69 162 ASP A C 1
ATOM 1224 O O . ASP A 1 162 ? 0.716 23.615 13.221 1.00 82.69 162 ASP A O 1
ATOM 1228 N N . LYS A 1 163 ? -0.001 22.265 11.597 1.00 83.44 163 LYS A N 1
ATOM 1229 C CA . LYS A 1 163 ? 0.328 21.026 12.313 1.00 83.44 163 LYS A CA 1
ATOM 1230 C C . LYS A 1 163 ? 1.781 20.599 12.170 1.00 83.44 163 LYS A C 1
ATOM 1232 O O . LYS A 1 163 ? 2.184 19.692 12.896 1.00 83.44 163 LYS A O 1
ATOM 1237 N N . LEU A 1 164 ? 2.564 21.247 11.306 1.00 81.06 164 LEU A N 1
ATOM 1238 C CA . LEU A 1 164 ? 3.956 20.880 11.028 1.00 81.06 164 LEU A CA 1
ATOM 1239 C C . LEU A 1 164 ? 4.826 20.823 12.290 1.00 81.06 164 LEU A C 1
ATOM 1241 O O . LEU A 1 164 ? 5.686 19.955 12.407 1.00 81.06 164 LEU A O 1
ATOM 1245 N N . GLU A 1 165 ? 4.579 21.694 13.267 1.00 83.50 165 GLU A N 1
ATOM 1246 C CA . GLU A 1 165 ? 5.327 21.704 14.531 1.00 83.50 165 GLU A CA 1
ATOM 1247 C C . GLU A 1 165 ? 5.094 20.469 15.418 1.00 83.50 165 GLU A C 1
ATOM 1249 O O . GLU A 1 165 ? 5.927 20.166 16.270 1.00 83.50 165 GLU A O 1
ATOM 1254 N N . ASN A 1 166 ? 4.001 19.728 15.200 1.00 83.75 166 ASN A N 1
ATOM 1255 C CA . ASN A 1 166 ? 3.676 18.515 15.956 1.00 83.75 166 ASN A CA 1
ATOM 1256 C C . ASN A 1 166 ? 4.364 17.261 15.397 1.00 83.75 166 ASN A C 1
ATOM 1258 O O . ASN A 1 166 ? 4.279 16.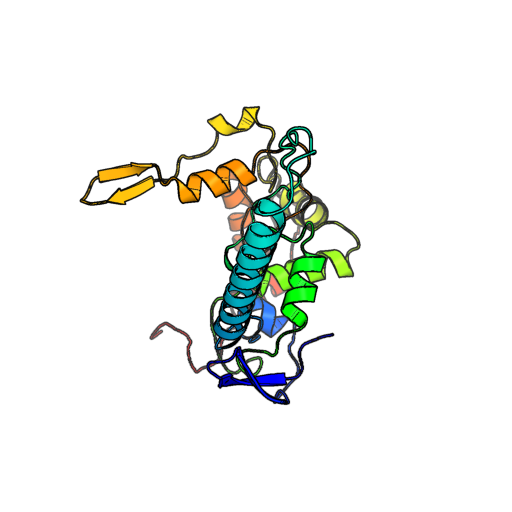192 16.003 1.00 83.75 166 ASN A O 1
ATOM 1262 N N . PHE A 1 167 ? 5.018 17.366 14.238 1.00 85.44 167 PHE A N 1
ATOM 1263 C CA . PHE A 1 167 ? 5.668 16.237 13.587 1.00 85.44 167 PHE A CA 1
ATOM 1264 C C . PHE A 1 167 ? 7.090 16.036 14.096 1.00 85.44 167 PHE A C 1
ATOM 1266 O O . PHE A 1 167 ? 7.851 16.976 14.343 1.00 85.44 167 PHE A O 1
ATOM 1273 N N . VAL A 1 168 ? 7.470 14.766 14.215 1.00 85.25 168 VAL A N 1
ATOM 1274 C CA . VAL A 1 168 ? 8.848 14.395 14.519 1.00 85.25 168 VAL A CA 1
ATOM 1275 C C . VAL A 1 168 ? 9.755 14.746 13.345 1.00 85.25 168 VAL A C 1
ATOM 1277 O O . VAL A 1 168 ? 9.403 14.564 12.180 1.00 85.25 168 VAL A O 1
ATOM 1280 N N . LYS A 1 169 ? 10.956 15.232 13.655 1.00 82.56 169 LYS A N 1
ATOM 1281 C CA . LYS A 1 169 ? 11.975 15.503 12.641 1.00 82.56 169 LYS A CA 1
ATOM 1282 C C . LYS A 1 169 ? 12.749 14.217 12.358 1.00 82.56 169 LYS A C 1
ATOM 1284 O O . LYS A 1 169 ? 13.255 13.616 13.307 1.00 82.56 169 LYS A O 1
ATOM 1289 N N . PRO A 1 170 ? 12.862 13.782 11.096 1.00 82.12 170 PRO A N 1
ATOM 1290 C CA . PRO A 1 170 ? 13.652 12.609 10.762 1.00 82.12 170 PRO A CA 1
ATOM 1291 C C . PRO A 1 170 ? 15.151 12.944 10.749 1.00 82.12 170 PRO A C 1
ATOM 1293 O O . PRO A 1 170 ? 15.557 14.030 10.325 1.00 82.12 170 PRO A O 1
ATOM 1296 N N . TYR A 1 171 ? 15.981 11.995 11.184 1.00 84.25 171 TYR A N 1
ATOM 1297 C CA . TYR A 1 171 ? 17.439 12.131 11.238 1.00 84.25 171 TYR A CA 1
ATOM 1298 C C . TYR A 1 171 ? 18.125 10.909 10.624 1.00 84.25 171 TYR A C 1
ATOM 1300 O O . TYR A 1 171 ? 17.671 9.782 10.805 1.00 84.25 171 TYR A O 1
ATOM 1308 N N . ASN A 1 172 ? 19.250 11.135 9.951 1.00 84.69 172 ASN A N 1
ATOM 1309 C CA . ASN A 1 172 ? 20.201 10.105 9.557 1.00 84.69 172 ASN A CA 1
ATOM 1310 C C . ASN A 1 172 ? 21.276 9.970 10.637 1.00 84.69 172 ASN A C 1
ATOM 1312 O O . ASN A 1 172 ? 21.697 10.966 11.228 1.00 84.69 172 ASN A O 1
ATOM 1316 N N . SER A 1 173 ? 21.756 8.746 10.861 1.00 86.62 173 SER A N 1
ATOM 1317 C CA . SER A 1 173 ? 22.981 8.530 11.629 1.00 86.62 173 SER A CA 1
ATOM 1318 C C . SER A 1 173 ? 24.170 8.523 10.675 1.00 86.62 173 SER A C 1
ATOM 1320 O O . SER A 1 173 ? 24.297 7.625 9.845 1.00 86.62 173 SER A O 1
ATOM 1322 N N . ALA A 1 174 ? 25.037 9.525 10.788 1.00 86.44 174 ALA A N 1
ATOM 1323 C CA . ALA A 1 174 ? 26.278 9.618 10.030 1.00 86.44 174 ALA A CA 1
ATOM 1324 C C . ALA A 1 174 ? 27.433 9.834 11.010 1.00 86.44 174 ALA A C 1
ATOM 1326 O O . ALA A 1 174 ? 27.435 10.784 11.793 1.00 86.44 174 ALA A O 1
ATOM 1327 N N . ASN A 1 175 ? 28.415 8.928 11.004 1.00 87.25 175 ASN A N 1
ATOM 1328 C CA . ASN A 1 175 ? 29.611 9.016 11.854 1.00 87.25 175 ASN A CA 1
ATOM 1329 C C . ASN A 1 175 ? 29.302 9.210 13.357 1.00 87.25 175 ASN A C 1
ATOM 1331 O O . ASN A 1 175 ? 29.963 9.991 14.042 1.00 87.25 175 ASN A O 1
ATOM 1335 N N . GLY A 1 176 ? 28.268 8.534 13.871 1.00 88.75 176 GLY A N 1
ATOM 1336 C CA . GLY A 1 176 ? 27.857 8.630 15.277 1.00 88.75 176 GLY A CA 1
ATOM 1337 C C . GLY A 1 176 ? 27.144 9.935 15.655 1.00 88.75 176 GLY A C 1
ATOM 1338 O O . GLY A 1 176 ? 26.900 10.170 16.837 1.00 88.75 176 GLY A O 1
ATOM 1339 N N . LYS A 1 177 ? 26.797 10.782 14.678 1.00 89.69 177 LYS A N 1
ATOM 1340 C CA . LYS A 1 177 ? 25.996 11.996 14.868 1.00 89.69 177 LYS A CA 1
ATOM 1341 C C . LYS A 1 177 ? 24.650 11.871 14.164 1.00 89.69 177 LYS A C 1
ATOM 1343 O O . LYS A 1 177 ? 24.525 11.163 13.168 1.00 89.69 177 LYS A O 1
ATOM 1348 N N . LEU A 1 178 ? 23.651 12.564 14.708 1.00 89.38 178 LEU A N 1
ATOM 1349 C CA . LEU A 1 178 ? 22.344 12.712 14.079 1.00 89.38 178 LEU A CA 1
ATOM 1350 C C . LEU A 1 178 ? 22.337 13.973 13.221 1.00 89.38 178 LEU A C 1
ATOM 1352 O O . LEU A 1 178 ? 22.535 15.076 13.730 1.00 89.38 178 LEU A O 1
ATOM 1356 N N . GLU A 1 179 ? 22.081 13.800 11.932 1.00 88.19 179 GLU A N 1
ATOM 1357 C CA . GLU A 1 179 ? 21.945 14.886 10.964 1.00 88.19 179 GLU A CA 1
ATOM 1358 C C . GLU A 1 179 ? 20.519 14.884 10.405 1.00 88.19 179 GLU A C 1
ATOM 1360 O O . GLU A 1 179 ? 19.983 13.803 10.159 1.00 88.19 179 GLU A O 1
ATOM 1365 N N . PRO A 1 180 ? 19.858 16.042 10.221 1.00 82.06 180 PRO A N 1
ATOM 1366 C CA . PRO A 1 180 ? 18.510 16.076 9.658 1.00 82.06 180 PRO A CA 1
ATOM 1367 C C . PRO A 1 180 ? 18.433 15.333 8.317 1.00 82.06 180 PRO A C 1
ATOM 1369 O O . PRO A 1 180 ? 19.192 15.615 7.389 1.00 82.06 180 PRO A O 1
ATOM 1372 N N . ALA A 1 181 ? 17.501 14.389 8.201 1.00 75.25 181 ALA A N 1
ATOM 1373 C CA . ALA A 1 181 ? 17.317 13.604 6.988 1.00 75.25 181 ALA A CA 1
ATOM 1374 C C . ALA A 1 181 ? 16.492 14.402 5.969 1.00 75.25 181 ALA A C 1
ATOM 1376 O O . ALA A 1 181 ? 15.265 14.327 5.954 1.00 75.25 181 ALA A O 1
ATOM 1377 N N . ILE A 1 182 ? 17.172 15.166 5.108 1.00 65.19 182 ILE A N 1
ATOM 1378 C CA . ILE A 1 182 ? 16.547 16.066 4.118 1.00 65.19 182 ILE A CA 1
ATOM 1379 C C . ILE A 1 182 ? 15.517 15.327 3.250 1.00 65.19 182 ILE A C 1
ATOM 1381 O O . ILE A 1 182 ? 14.406 15.812 3.073 1.00 65.19 182 ILE A O 1
ATOM 1385 N N . MET A 1 183 ? 15.847 14.122 2.782 1.00 59.25 183 MET A N 1
ATOM 1386 C CA . MET A 1 183 ? 14.970 13.331 1.913 1.00 59.25 183 MET A CA 1
ATOM 1387 C C . MET A 1 183 ? 13.686 12.867 2.625 1.00 59.25 183 MET A C 1
ATOM 1389 O O . MET A 1 183 ? 12.605 12.874 2.048 1.00 59.25 183 MET A O 1
ATOM 1393 N N . MET A 1 184 ? 13.788 12.533 3.914 1.00 57.06 184 MET A N 1
ATOM 1394 C CA . MET A 1 184 ? 12.628 12.174 4.733 1.00 57.06 184 MET A CA 1
ATOM 1395 C C . MET A 1 184 ? 11.802 13.412 5.118 1.00 57.06 184 MET A C 1
ATOM 1397 O O . MET A 1 184 ? 10.595 13.323 5.318 1.00 57.06 184 MET A O 1
ATOM 1401 N N . ASN A 1 185 ? 12.430 14.590 5.153 1.00 58.50 185 ASN A N 1
ATOM 1402 C CA . ASN A 1 185 ? 11.739 15.863 5.335 1.00 58.50 185 ASN A CA 1
ATOM 1403 C C . ASN A 1 185 ? 10.852 16.213 4.124 1.00 58.50 185 ASN A C 1
ATOM 1405 O O . ASN A 1 185 ? 9.798 16.811 4.302 1.00 58.50 185 ASN A O 1
ATOM 1409 N N . THR A 1 186 ? 11.218 15.788 2.909 1.00 60.25 186 THR A N 1
ATOM 1410 C CA . THR A 1 186 ? 10.369 15.938 1.712 1.00 60.25 186 THR A CA 1
ATOM 1411 C C . THR A 1 186 ? 9.078 15.119 1.814 1.00 60.25 186 THR A C 1
ATOM 1413 O O . THR A 1 186 ? 8.020 15.597 1.414 1.00 60.25 186 THR A O 1
ATOM 1416 N N . PHE A 1 187 ? 9.118 13.926 2.419 1.00 64.06 187 PHE A N 1
ATOM 1417 C CA . PHE A 1 187 ? 7.906 13.141 2.692 1.00 64.06 187 PHE A CA 1
ATOM 1418 C C . PHE A 1 187 ? 6.989 13.810 3.714 1.00 64.06 187 PHE A C 1
ATOM 1420 O O . PHE A 1 187 ? 5.778 13.885 3.507 1.00 64.06 187 PHE A O 1
ATOM 1427 N N . VAL A 1 188 ? 7.582 14.361 4.776 1.00 64.50 188 VAL A N 1
ATOM 1428 C CA . VAL A 1 188 ? 6.856 15.167 5.762 1.00 64.50 188 VAL A CA 1
ATOM 1429 C C . VAL A 1 188 ? 6.230 16.384 5.079 1.00 64.50 188 VAL A C 1
ATOM 1431 O O . VAL A 1 188 ? 5.056 16.645 5.278 1.00 64.50 188 VAL A O 1
ATOM 1434 N N . GLN A 1 189 ? 6.947 17.086 4.199 1.00 64.25 189 GLN A N 1
ATOM 1435 C CA . GLN A 1 189 ? 6.390 18.209 3.434 1.00 64.25 189 GLN A CA 1
ATOM 1436 C C . GLN A 1 189 ? 5.234 17.795 2.513 1.00 64.25 189 GLN A C 1
ATOM 1438 O O . GLN A 1 189 ? 4.248 18.518 2.445 1.00 64.25 189 GLN A O 1
ATOM 1443 N N . GLY A 1 190 ? 5.300 16.616 1.884 1.00 68.50 190 GLY A N 1
ATOM 1444 C CA . GLY A 1 190 ? 4.210 16.066 1.064 1.00 68.50 190 GLY A CA 1
ATOM 1445 C C . GLY A 1 190 ? 2.925 15.738 1.838 1.00 68.50 190 GLY A C 1
ATOM 1446 O O . GLY A 1 190 ? 1.892 15.510 1.220 1.00 68.50 190 GLY A O 1
ATOM 1447 N N . THR A 1 191 ? 2.984 15.740 3.174 1.00 74.31 191 THR A N 1
ATOM 1448 C CA . THR A 1 191 ? 1.834 15.582 4.083 1.00 74.31 191 THR A CA 1
ATOM 1449 C C . THR A 1 191 ? 1.083 16.910 4.310 1.00 74.31 191 THR A C 1
ATOM 1451 O O . THR A 1 191 ? -0.079 16.910 4.725 1.00 74.31 191 THR A O 1
ATOM 1454 N N . PHE A 1 192 ? 1.731 18.057 4.045 1.00 75.62 192 PHE A N 1
ATOM 1455 C CA . PHE A 1 192 ? 1.168 19.396 4.252 1.00 75.62 192 PHE A CA 1
ATOM 1456 C C . PHE A 1 192 ? 0.846 20.069 2.928 1.00 75.62 192 PHE A C 1
ATOM 1458 O O . PHE A 1 192 ? 1.724 20.392 2.133 1.00 75.62 192 PHE A O 1
ATOM 1465 N N . CYS A 1 193 ? -0.431 20.336 2.713 1.00 68.31 193 CYS A N 1
ATOM 1466 C CA . CYS A 1 193 ? -0.931 20.871 1.454 1.00 68.31 193 CYS A CA 1
ATOM 1467 C C . CYS A 1 193 ? -2.280 21.569 1.664 1.00 68.31 193 CYS A C 1
ATOM 1469 O O . CYS A 1 193 ? -2.714 21.751 2.799 1.00 68.31 193 CYS A O 1
ATOM 1471 N N . SER A 1 194 ? -2.962 21.994 0.610 1.00 63.03 194 SER A N 1
ATOM 1472 C CA . SER A 1 194 ? -4.343 22.486 0.701 1.00 63.03 194 SER A CA 1
ATOM 1473 C C . SER A 1 194 ? -5.373 21.491 0.171 1.00 63.03 194 SER A C 1
ATOM 1475 O O . SER A 1 194 ? -6.529 21.577 0.567 1.00 63.03 194 SER A O 1
ATOM 1477 N N . ASP A 1 195 ? -4.967 20.567 -0.704 1.00 62.56 195 ASP A N 1
ATOM 1478 C CA . ASP A 1 195 ? -5.858 19.594 -1.339 1.00 62.56 195 ASP A CA 1
ATOM 1479 C C . ASP A 1 195 ? -5.055 18.363 -1.788 1.00 62.56 195 ASP A C 1
ATOM 1481 O O . ASP A 1 195 ? -4.268 18.447 -2.728 1.00 62.56 195 ASP A O 1
ATOM 1485 N N . GLN A 1 196 ? -5.181 17.247 -1.065 1.00 68.38 196 GLN A N 1
ATOM 1486 C CA . GLN A 1 196 ? -4.420 16.024 -1.329 1.00 68.38 196 GLN A CA 1
ATOM 1487 C C . GLN A 1 196 ? -5.273 15.037 -2.126 1.00 68.38 196 GLN A C 1
ATOM 1489 O O . GLN A 1 196 ? -6.181 14.409 -1.582 1.00 68.38 196 GLN A O 1
ATOM 1494 N N . THR A 1 197 ? -4.952 14.887 -3.411 1.00 70.44 197 THR A N 1
ATOM 1495 C CA . THR A 1 197 ? -5.663 13.996 -4.343 1.00 70.44 197 THR A CA 1
ATOM 1496 C C . THR A 1 197 ? -5.135 12.561 -4.320 1.00 70.44 197 THR A C 1
ATOM 1498 O O . THR A 1 197 ? -5.738 11.678 -4.924 1.00 70.44 197 THR A O 1
ATOM 1501 N N . TYR A 1 198 ? -4.020 12.317 -3.622 1.00 78.38 198 TYR A N 1
ATOM 1502 C CA . TYR A 1 198 ? -3.297 11.050 -3.663 1.00 78.38 198 TYR A CA 1
ATOM 1503 C C . TYR A 1 198 ? -2.988 10.509 -2.255 1.00 78.38 198 TYR A C 1
ATOM 1505 O O . TYR A 1 198 ? -2.267 11.131 -1.464 1.00 78.38 198 TYR A O 1
ATOM 1513 N N . CYS A 1 199 ? -3.542 9.334 -1.937 1.00 86.56 199 CYS A N 1
ATOM 1514 C CA . CYS A 1 199 ? -3.290 8.590 -0.700 1.00 86.56 199 CYS A CA 1
ATOM 1515 C C . CYS A 1 199 ? -2.764 7.192 -1.040 1.00 86.56 199 CYS A C 1
ATOM 1517 O O . CYS A 1 199 ? -3.435 6.432 -1.735 1.00 86.56 199 CYS A O 1
ATOM 1519 N N . GLU A 1 200 ? -1.585 6.832 -0.531 1.00 86.38 200 GLU A N 1
ATOM 1520 C CA . GLU A 1 200 ? -1.032 5.489 -0.726 1.00 86.38 200 GLU A CA 1
ATOM 1521 C C . GLU A 1 200 ? -1.508 4.508 0.342 1.00 86.38 200 GLU A C 1
ATOM 1523 O O . GLU A 1 200 ? -1.643 4.847 1.517 1.00 86.38 200 GLU A O 1
ATOM 1528 N N . GLY A 1 201 ? -1.687 3.251 -0.068 1.00 89.94 201 GLY A N 1
ATOM 1529 C CA . GLY A 1 201 ? -1.923 2.145 0.856 1.00 89.94 201 GLY A CA 1
ATOM 1530 C C . GLY A 1 201 ? -0.662 1.703 1.598 1.00 89.94 201 GLY A C 1
ATOM 1531 O O . GLY A 1 201 ? -0.759 1.151 2.690 1.00 89.94 201 GLY A O 1
ATOM 1532 N N . ALA A 1 202 ? 0.520 1.917 1.011 1.00 88.31 202 ALA A N 1
ATOM 1533 C CA . ALA A 1 202 ? 1.789 1.433 1.549 1.00 88.31 202 ALA A CA 1
ATOM 1534 C C . ALA A 1 202 ? 2.466 2.405 2.530 1.00 88.31 202 ALA A C 1
ATOM 1536 O O . ALA A 1 202 ? 3.168 1.958 3.436 1.00 88.31 202 ALA A O 1
ATOM 1537 N N . ILE A 1 203 ? 2.298 3.718 2.340 1.00 84.56 203 ILE A N 1
ATOM 1538 C CA . ILE A 1 203 ? 2.937 4.776 3.140 1.00 84.56 203 ILE A CA 1
ATOM 1539 C C . ILE A 1 203 ? 2.025 6.009 3.256 1.00 84.56 203 ILE A C 1
ATOM 1541 O O . ILE A 1 203 ? 0.983 6.095 2.615 1.00 84.56 203 ILE A O 1
ATOM 1545 N N . GLY A 1 204 ? 2.436 6.998 4.052 1.00 84.62 204 GLY A N 1
ATOM 1546 C CA . GLY A 1 204 ? 1.823 8.332 4.068 1.00 84.62 204 GLY A CA 1
ATOM 1547 C C . GLY A 1 204 ? 0.773 8.568 5.148 1.00 84.62 204 GLY A C 1
ATOM 1548 O O . GLY A 1 204 ? 0.479 9.721 5.452 1.00 84.62 204 GLY A O 1
ATOM 1549 N N . LEU A 1 205 ? 0.262 7.513 5.787 1.00 90.00 205 LEU A N 1
ATOM 1550 C CA . LEU A 1 205 ? -0.588 7.666 6.963 1.00 90.00 205 LEU A CA 1
ATOM 1551 C C . LEU A 1 205 ? 0.269 8.074 8.166 1.00 90.00 205 LEU A C 1
ATOM 1553 O O . LEU A 1 205 ? 1.128 7.313 8.615 1.00 90.00 205 LEU A O 1
ATOM 1557 N N . ASN A 1 206 ? 0.025 9.266 8.698 1.00 89.69 206 ASN A N 1
ATOM 1558 C CA . ASN A 1 206 ? 0.709 9.779 9.878 1.00 89.69 206 ASN A CA 1
ATOM 1559 C C . ASN A 1 206 ? -0.260 9.815 11.060 1.00 89.69 206 ASN A C 1
ATOM 1561 O O . ASN A 1 206 ? -1.470 9.831 10.871 1.00 89.69 206 ASN A O 1
ATOM 1565 N N . GLY A 1 207 ? 0.260 9.800 12.286 1.00 91.62 207 GLY A N 1
ATOM 1566 C CA . GLY A 1 207 ? -0.551 9.888 13.498 1.00 91.62 207 GLY A CA 1
ATOM 1567 C C . GLY A 1 207 ? 0.287 9.749 14.771 1.00 91.62 207 GLY A C 1
ATOM 1568 O O . GLY A 1 207 ? 1.418 9.256 14.725 1.00 91.62 207 GLY A O 1
ATOM 1569 N N . PRO A 1 208 ? -0.225 10.193 15.930 1.00 93.81 208 PRO A N 1
ATOM 1570 C CA . PRO A 1 208 ? 0.482 10.053 17.194 1.00 93.81 208 PRO A CA 1
ATOM 1571 C C . PRO A 1 208 ? 0.490 8.594 17.665 1.00 93.81 208 PRO A C 1
ATOM 1573 O O . PRO A 1 208 ? -0.428 7.820 17.391 1.00 93.81 208 PRO A O 1
ATOM 1576 N N . ILE A 1 209 ? 1.476 8.242 18.496 1.00 96.19 209 ILE A N 1
ATOM 1577 C CA . ILE A 1 209 ? 1.597 6.896 19.086 1.00 96.19 209 ILE A CA 1
ATOM 1578 C C . ILE A 1 209 ? 0.316 6.434 19.799 1.00 96.19 209 ILE A C 1
ATOM 1580 O O . ILE A 1 209 ? -0.018 5.253 19.770 1.00 96.19 209 ILE A O 1
ATOM 1584 N N . GLY A 1 210 ? -0.422 7.368 20.410 1.00 97.50 210 GLY A N 1
ATOM 1585 C CA . GLY A 1 210 ? -1.675 7.078 21.101 1.00 97.50 210 GLY A CA 1
ATOM 1586 C C . GLY A 1 210 ? -2.773 6.563 20.172 1.00 97.50 210 GLY A C 1
ATOM 1587 O O . GLY A 1 210 ? -3.515 5.675 20.573 1.00 97.50 210 GLY A O 1
ATOM 1588 N N . ASP A 1 211 ? -2.855 7.063 18.938 1.00 97.81 211 ASP A N 1
ATOM 1589 C CA . ASP A 1 211 ? -3.836 6.592 17.957 1.00 97.81 211 ASP A CA 1
ATOM 1590 C C . ASP A 1 211 ? -3.430 5.213 17.422 1.00 97.81 211 ASP A C 1
ATOM 1592 O O . ASP A 1 211 ? -4.245 4.291 17.411 1.00 97.81 211 ASP A O 1
ATOM 1596 N N . TYR A 1 212 ? -2.151 5.023 17.080 1.00 98.06 212 TYR A N 1
ATOM 1597 C CA . TYR A 1 212 ? -1.655 3.723 16.613 1.00 98.06 212 TYR A CA 1
ATOM 1598 C C . TYR A 1 212 ? -1.798 2.626 17.683 1.00 98.06 212 TYR A C 1
ATOM 1600 O O . TYR A 1 212 ? -2.155 1.488 17.380 1.00 98.06 212 TYR A O 1
ATOM 1608 N N . ALA A 1 213 ? -1.623 2.972 18.964 1.00 98.44 213 ALA A N 1
ATOM 1609 C CA . ALA A 1 213 ? -1.872 2.057 20.075 1.00 98.44 213 ALA A CA 1
ATOM 1610 C C . ALA A 1 213 ? -3.335 1.576 20.137 1.00 98.44 213 ALA A C 1
ATOM 1612 O O . ALA A 1 213 ? -3.570 0.432 20.526 1.00 98.44 213 ALA A O 1
ATOM 1613 N N . ARG A 1 214 ? -4.318 2.391 19.719 1.00 98.56 214 ARG A N 1
ATOM 1614 C CA . ARG A 1 214 ? -5.734 1.972 19.639 1.00 98.56 214 ARG A CA 1
ATOM 1615 C C . ARG A 1 214 ? -5.943 0.922 18.552 1.00 98.56 214 ARG A C 1
ATOM 1617 O O . ARG A 1 214 ? -6.626 -0.070 18.804 1.00 98.56 214 ARG A O 1
ATOM 1624 N N . PHE A 1 215 ? -5.304 1.082 17.390 1.00 98.44 215 PHE A N 1
ATOM 1625 C CA . PHE A 1 215 ? -5.297 0.057 16.341 1.00 98.44 215 PHE A CA 1
ATOM 1626 C C . PHE A 1 215 ? -4.665 -1.252 16.834 1.00 98.44 215 PHE A C 1
ATOM 1628 O O . PHE A 1 215 ? -5.277 -2.315 16.727 1.00 98.44 215 PHE A O 1
ATOM 1635 N N . CYS A 1 216 ? -3.491 -1.184 17.471 1.00 98.38 216 CYS A N 1
ATOM 1636 C CA . CYS A 1 216 ? -2.852 -2.359 18.068 1.00 98.38 216 CYS A CA 1
ATOM 1637 C C . CYS A 1 216 ? -3.750 -3.028 19.121 1.00 98.38 216 CYS A C 1
ATOM 1639 O O . CYS A 1 216 ? -3.884 -4.251 19.141 1.00 98.38 216 CYS A O 1
ATOM 1641 N N . GLN A 1 217 ? -4.412 -2.242 19.974 1.00 98.56 217 GLN A N 1
ATOM 1642 C CA . GLN A 1 217 ? -5.323 -2.778 20.981 1.00 98.56 217 GLN A CA 1
ATOM 1643 C C . GLN A 1 217 ? -6.564 -3.427 20.350 1.00 98.56 217 GLN A C 1
ATOM 1645 O O . GLN A 1 217 ? -7.016 -4.454 20.851 1.00 98.56 217 GLN A O 1
ATOM 1650 N N . MET A 1 218 ? -7.087 -2.891 19.242 1.00 98.62 218 MET A N 1
ATOM 1651 C CA . MET A 1 218 ? -8.162 -3.522 18.465 1.00 98.62 218 MET A CA 1
ATOM 1652 C C . MET A 1 218 ? -7.753 -4.911 17.958 1.00 98.62 218 MET A C 1
ATOM 1654 O O . MET A 1 218 ? -8.531 -5.862 18.090 1.00 98.62 218 MET A O 1
ATOM 1658 N N . MET A 1 219 ? -6.523 -5.049 17.450 1.00 98.50 219 MET A N 1
ATOM 1659 C CA . MET A 1 219 ? -5.970 -6.337 17.015 1.00 98.50 219 MET A CA 1
ATOM 1660 C C . MET A 1 219 ? -5.872 -7.326 18.188 1.00 98.50 219 MET A C 1
ATOM 1662 O O . MET A 1 219 ? -6.366 -8.449 18.086 1.00 98.50 219 MET A O 1
ATOM 1666 N N . LEU A 1 220 ? -5.324 -6.897 19.333 1.00 98.06 220 LEU A N 1
ATOM 1667 C CA . LEU A 1 220 ? -5.225 -7.720 20.552 1.00 98.06 220 LEU A CA 1
ATOM 1668 C C . LEU A 1 220 ? -6.599 -8.161 21.080 1.00 98.06 220 LEU A C 1
ATOM 1670 O O . LEU A 1 220 ? -6.772 -9.289 21.539 1.00 98.06 220 LEU A O 1
ATOM 1674 N N . ASN A 1 221 ? -7.599 -7.293 20.954 1.00 98.38 221 ASN A N 1
ATOM 1675 C CA . ASN A 1 221 ? -8.984 -7.542 21.347 1.00 98.38 221 ASN A CA 1
ATOM 1676 C C . ASN A 1 221 ? -9.796 -8.289 20.271 1.00 98.38 221 ASN A C 1
ATOM 1678 O O . ASN A 1 221 ? -11.032 -8.242 20.279 1.00 98.38 221 ASN A O 1
ATOM 1682 N N . LYS A 1 222 ? -9.127 -8.962 19.326 1.00 98.38 222 LYS A N 1
ATOM 1683 C CA . LYS A 1 222 ? -9.756 -9.778 18.277 1.00 98.38 222 LYS A CA 1
ATOM 1684 C C . LYS A 1 222 ? -10.806 -9.004 17.466 1.00 98.38 222 LYS A C 1
ATOM 1686 O O . LYS A 1 222 ? -11.918 -9.487 17.219 1.00 98.38 222 LYS A O 1
ATOM 1691 N N . GLY A 1 223 ? -10.452 -7.786 17.060 1.00 98.44 223 GLY A N 1
ATOM 1692 C CA . GLY A 1 223 ? -11.220 -7.003 16.095 1.00 98.44 223 GLY A CA 1
ATOM 1693 C C . GLY A 1 223 ? -12.144 -5.960 16.718 1.00 98.44 223 GLY A C 1
ATOM 1694 O O . GLY A 1 223 ? -12.991 -5.413 16.010 1.00 98.44 223 GLY A O 1
ATOM 1695 N N . THR A 1 224 ? -12.034 -5.699 18.026 1.00 98.38 224 THR A N 1
ATOM 1696 C CA . THR A 1 224 ? -12.920 -4.766 18.743 1.00 98.38 224 THR A CA 1
ATOM 1697 C C . THR A 1 224 ? -12.170 -3.769 19.615 1.00 98.38 224 THR A C 1
ATOM 1699 O O . THR A 1 224 ? -11.155 -4.092 20.219 1.00 98.38 224 THR A O 1
ATOM 1702 N N . PHE A 1 225 ? -12.682 -2.552 19.736 1.00 97.75 225 PHE A N 1
ATOM 1703 C CA . PHE A 1 225 ? -12.131 -1.541 20.635 1.00 97.75 225 PHE A CA 1
ATOM 1704 C C . PHE A 1 225 ? -13.233 -0.566 21.049 1.00 97.75 225 PHE A C 1
ATOM 1706 O O . PHE A 1 225 ? -14.043 -0.173 20.217 1.00 97.75 225 PHE A O 1
ATOM 1713 N N . ASN A 1 226 ? -13.303 -0.215 22.339 1.00 92.69 226 ASN A N 1
ATOM 1714 C CA . ASN A 1 226 ? -14.295 0.719 22.895 1.00 92.69 226 ASN A CA 1
ATOM 1715 C C . ASN A 1 226 ? -15.750 0.483 22.436 1.00 92.69 226 ASN A C 1
ATOM 1717 O O . ASN A 1 226 ? -16.482 1.421 22.146 1.00 92.69 226 ASN A O 1
ATOM 1721 N N . GLY A 1 227 ? -16.183 -0.780 22.367 1.00 94.81 227 GLY A N 1
ATOM 1722 C CA . GLY A 1 227 ? -17.551 -1.137 21.964 1.00 94.81 227 GLY A CA 1
ATOM 1723 C C . GLY A 1 227 ? -17.797 -1.168 20.451 1.00 94.81 227 GLY A C 1
ATOM 1724 O O . GLY A 1 227 ? -18.867 -1.603 20.031 1.00 94.81 227 GLY A O 1
ATOM 1725 N N . HIS A 1 228 ? -16.812 -0.800 19.629 1.00 97.44 228 HIS A N 1
ATOM 1726 C CA . HIS A 1 228 ? -16.872 -0.908 18.173 1.00 97.44 228 HIS A CA 1
ATOM 1727 C C . HIS A 1 228 ? -16.190 -2.187 17.686 1.00 97.44 228 HIS A C 1
ATOM 1729 O O . HIS A 1 228 ? -15.145 -2.588 18.202 1.00 97.44 228 HIS A O 1
ATOM 1735 N N . ARG A 1 229 ? -16.773 -2.830 16.669 1.00 97.94 229 ARG A N 1
ATOM 1736 C CA . ARG A 1 229 ? -16.177 -3.969 15.963 1.00 97.94 229 ARG A CA 1
ATOM 1737 C C . ARG A 1 229 ? -15.730 -3.530 14.575 1.00 97.94 229 ARG A C 1
ATOM 1739 O O . ARG A 1 229 ? -16.572 -3.139 13.778 1.00 97.94 229 ARG A O 1
ATOM 1746 N N . ILE A 1 230 ? -14.435 -3.665 14.297 1.00 98.44 230 ILE A N 1
ATOM 1747 C CA . ILE A 1 230 ? -13.837 -3.401 12.980 1.00 98.44 230 ILE A CA 1
ATOM 1748 C C . ILE A 1 230 ? -13.801 -4.690 12.160 1.00 98.44 230 ILE A C 1
ATOM 1750 O O . ILE A 1 230 ? -14.248 -4.730 11.020 1.00 98.44 230 ILE A O 1
ATOM 1754 N N . LEU A 1 231 ? -13.325 -5.778 12.772 1.00 98.25 231 LEU A N 1
ATOM 1755 C CA . LEU A 1 231 ? -13.214 -7.091 12.139 1.00 98.25 231 LEU A CA 1
ATOM 1756 C C . LEU A 1 231 ? -13.834 -8.178 13.020 1.00 98.25 231 LEU A C 1
ATOM 1758 O O . LEU A 1 231 ? -13.977 -8.038 14.239 1.00 98.25 231 LEU A O 1
ATOM 1762 N N . LYS A 1 232 ? -14.232 -9.289 12.399 1.00 98.56 232 LYS A N 1
ATOM 1763 C CA . LYS A 1 232 ? -14.631 -10.496 13.133 1.00 98.56 232 LYS A CA 1
ATOM 1764 C C . LYS A 1 232 ? -13.405 -11.115 13.810 1.00 98.56 232 LYS A C 1
ATOM 1766 O O . LYS A 1 232 ? -12.288 -10.977 13.313 1.00 98.56 232 LYS A O 1
ATOM 1771 N N . ALA A 1 233 ? -13.614 -11.806 14.928 1.00 98.38 233 ALA A N 1
ATOM 1772 C CA . ALA A 1 233 ? -12.514 -12.426 15.667 1.00 98.38 233 ALA A CA 1
ATOM 1773 C C . ALA A 1 233 ? -11.791 -13.481 14.816 1.00 98.38 233 ALA A C 1
ATOM 1775 O O . ALA A 1 233 ? -10.564 -13.528 14.807 1.00 98.38 233 ALA A O 1
ATOM 1776 N N . GLU A 1 234 ? -12.550 -14.243 14.029 1.00 98.25 234 GLU A N 1
ATOM 1777 C CA . GLU A 1 234 ? -12.049 -15.276 13.123 1.00 98.25 234 GLU A CA 1
ATOM 1778 C C . GLU A 1 234 ? -11.218 -14.670 11.980 1.00 98.25 234 GLU A C 1
ATOM 1780 O O . GLU A 1 234 ? -10.279 -15.289 11.489 1.00 98.25 234 GLU A O 1
ATOM 1785 N N . THR A 1 235 ? -11.522 -13.432 11.569 1.00 98.00 235 THR A N 1
ATOM 1786 C CA . THR A 1 235 ? -10.715 -12.704 10.579 1.00 98.00 235 THR A CA 1
ATOM 1787 C C . THR A 1 235 ? -9.361 -12.304 11.160 1.00 98.00 235 THR A C 1
ATOM 1789 O O . THR A 1 235 ? -8.347 -12.511 10.501 1.00 98.00 235 THR A O 1
ATOM 1792 N N . ILE A 1 236 ? -9.320 -11.794 12.398 1.00 98.12 236 ILE A N 1
ATOM 1793 C CA . ILE A 1 236 ? -8.054 -11.479 13.085 1.00 98.12 236 ILE A CA 1
ATOM 1794 C C . ILE A 1 236 ? -7.208 -12.737 13.277 1.00 98.12 236 ILE A C 1
ATOM 1796 O O . ILE A 1 236 ? -6.001 -12.719 13.041 1.00 98.12 236 ILE A O 1
ATOM 1800 N N . GLU A 1 237 ? -7.837 -13.842 13.670 1.00 97.31 237 GLU A N 1
ATOM 1801 C CA . GLU A 1 237 ? -7.158 -15.127 13.811 1.00 97.31 237 GLU A CA 1
ATOM 1802 C C . GLU A 1 237 ? -6.570 -15.587 12.474 1.00 97.31 237 GLU A C 1
ATOM 1804 O O . GLU A 1 237 ? -5.378 -15.878 12.402 1.00 97.31 237 GLU A O 1
ATOM 1809 N N . ALA A 1 238 ? -7.346 -15.550 11.387 1.00 96.50 238 ALA A N 1
ATOM 1810 C CA . ALA A 1 238 ? -6.845 -15.891 10.058 1.00 96.50 238 ALA A CA 1
ATOM 1811 C C . ALA A 1 238 ? -5.666 -14.999 9.623 1.00 96.50 238 ALA A C 1
ATOM 1813 O O . ALA A 1 238 ? -4.693 -15.512 9.075 1.00 96.50 238 ALA A O 1
ATOM 1814 N N . MET A 1 239 ? -5.724 -13.689 9.897 1.00 95.50 239 MET A N 1
ATOM 1815 C CA . MET A 1 239 ? -4.648 -12.737 9.577 1.00 95.50 239 MET A CA 1
ATOM 1816 C C . MET A 1 239 ? -3.354 -12.993 10.359 1.00 95.50 239 MET A C 1
ATOM 1818 O O . MET A 1 239 ? -2.278 -12.685 9.860 1.00 95.50 239 MET A O 1
ATOM 1822 N N . THR A 1 240 ? -3.449 -13.514 11.584 1.00 94.50 240 THR A N 1
ATOM 1823 C CA . THR A 1 240 ? -2.306 -13.632 12.509 1.00 94.50 240 THR A CA 1
ATOM 1824 C C . THR A 1 240 ? -1.755 -15.050 12.645 1.00 94.50 240 THR A C 1
ATOM 1826 O O . THR A 1 240 ? -0.675 -15.220 13.203 1.00 94.50 240 THR A O 1
ATOM 1829 N N . THR A 1 241 ? -2.463 -16.064 12.136 1.00 93.69 241 THR A N 1
ATOM 1830 C CA . THR A 1 241 ? -2.069 -17.478 12.285 1.00 93.69 241 THR A CA 1
ATOM 1831 C C . THR A 1 241 ? -1.798 -18.201 10.969 1.00 93.69 241 THR A C 1
ATOM 1833 O O . THR A 1 241 ? -1.062 -19.186 10.964 1.00 93.69 241 THR A O 1
ATOM 1836 N N . ILE A 1 242 ? -2.357 -17.743 9.843 1.00 92.19 242 ILE A N 1
ATOM 1837 C CA . ILE A 1 242 ? -2.175 -18.418 8.554 1.00 92.19 242 ILE A CA 1
ATOM 1838 C C . ILE A 1 242 ? -0.956 -17.837 7.840 1.00 92.19 242 ILE A C 1
ATOM 1840 O O . ILE A 1 242 ? -0.993 -16.705 7.359 1.00 92.19 242 ILE A O 1
ATOM 1844 N N . ASN A 1 243 ? 0.097 -18.644 7.693 1.00 88.56 243 ASN A N 1
ATOM 1845 C CA . ASN A 1 243 ? 1.223 -18.300 6.832 1.00 88.56 243 ASN A CA 1
ATOM 1846 C C . ASN A 1 243 ? 0.811 -18.421 5.352 1.00 88.56 243 ASN A C 1
ATOM 1848 O O . ASN A 1 243 ? 0.363 -19.476 4.904 1.00 88.56 243 ASN A O 1
ATOM 1852 N N . ARG A 1 244 ? 0.931 -17.321 4.605 1.00 86.94 244 ARG A N 1
ATOM 1853 C CA . ARG A 1 244 ? 0.630 -17.230 3.163 1.00 86.94 244 ARG A CA 1
ATOM 1854 C C . ARG A 1 244 ? 1.887 -17.064 2.306 1.00 86.94 244 ARG A C 1
ATOM 1856 O O . ARG A 1 244 ? 1.773 -16.832 1.105 1.00 86.94 244 ARG A O 1
ATOM 1863 N N . LEU A 1 245 ? 3.061 -17.135 2.925 1.00 86.88 245 LEU A N 1
ATOM 1864 C CA . LEU A 1 245 ? 4.337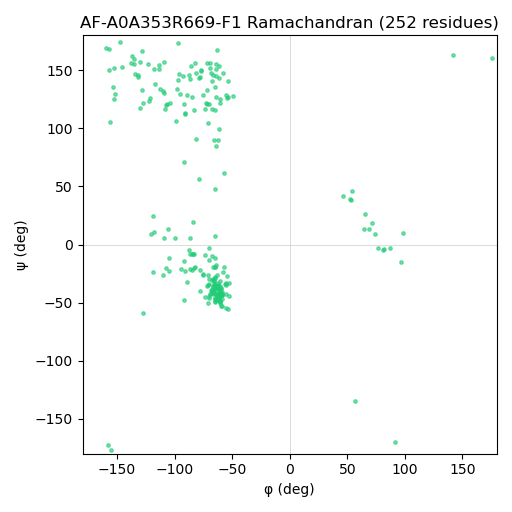 -16.994 2.244 1.00 86.88 245 LEU A CA 1
ATOM 1865 C C . LEU A 1 245 ? 4.704 -18.301 1.522 1.00 86.88 245 LEU A C 1
ATOM 1867 O O . LEU A 1 245 ? 4.425 -19.379 2.052 1.00 86.88 245 LEU A O 1
ATOM 1871 N N . PRO A 1 246 ? 5.321 -18.223 0.332 1.00 84.12 246 PRO A N 1
ATOM 1872 C CA . PRO A 1 246 ? 5.928 -19.386 -0.302 1.00 84.12 246 PRO A CA 1
ATOM 1873 C C . PRO A 1 246 ? 7.087 -19.934 0.534 1.00 84.12 246 PRO A C 1
ATOM 1875 O O . PRO A 1 246 ? 7.727 -19.200 1.286 1.00 84.12 246 PRO A O 1
ATOM 1878 N N . GLU A 1 247 ? 7.379 -21.225 0.363 1.00 76.00 247 GLU A N 1
ATOM 1879 C CA . GLU A 1 247 ? 8.507 -21.894 1.032 1.00 76.00 247 GLU A CA 1
ATOM 1880 C C . GLU A 1 247 ? 9.871 -21.341 0.582 1.00 76.00 247 GLU A C 1
ATOM 1882 O O . GLU A 1 247 ? 10.841 -21.370 1.336 1.00 76.00 247 GLU A O 1
ATOM 1887 N N . VAL A 1 248 ? 9.958 -20.820 -0.646 1.00 65.50 248 VAL A N 1
ATOM 1888 C CA . VAL A 1 248 ? 11.172 -20.217 -1.205 1.00 65.50 248 VAL A CA 1
ATOM 1889 C C . VAL A 1 248 ? 11.117 -18.701 -0.988 1.00 65.50 248 VAL A C 1
ATOM 1891 O O . VAL A 1 248 ? 10.128 -18.058 -1.334 1.00 65.50 248 VAL A O 1
ATOM 1894 N N . ASN A 1 249 ? 12.191 -18.124 -0.436 1.00 58.59 249 ASN A N 1
ATOM 1895 C CA . ASN A 1 249 ? 12.336 -16.699 -0.088 1.00 58.59 249 ASN A CA 1
ATOM 1896 C C . ASN A 1 249 ? 11.521 -16.197 1.121 1.00 58.59 249 ASN A C 1
ATOM 1898 O O . ASN A 1 249 ? 11.404 -14.984 1.311 1.00 58.59 249 ASN A O 1
ATOM 1902 N N . SER A 1 250 ? 11.037 -17.074 2.008 1.00 52.06 250 SER A N 1
ATOM 1903 C CA . SER A 1 250 ? 10.700 -16.660 3.375 1.00 52.06 250 SER A CA 1
ATOM 1904 C C . SER A 1 250 ? 12.002 -16.258 4.078 1.00 52.06 250 SER A C 1
ATOM 1906 O O . SER A 1 250 ? 12.704 -17.108 4.614 1.00 52.06 250 SER A O 1
ATOM 1908 N N . GLY A 1 251 ? 12.378 -14.979 3.974 1.00 43.59 251 GLY A N 1
ATOM 1909 C CA . GLY A 1 251 ? 13.640 -14.380 4.430 1.00 43.59 251 GLY A CA 1
ATOM 1910 C C . GLY A 1 251 ? 13.876 -14.394 5.945 1.00 43.59 251 GLY A C 1
ATOM 1911 O O . GLY A 1 251 ? 14.267 -13.384 6.522 1.00 43.59 251 GLY A O 1
ATOM 1912 N N . GLY A 1 252 ? 13.663 -15.534 6.588 1.00 40.09 252 GLY A N 1
ATOM 1913 C CA . GLY A 1 252 ? 14.105 -15.859 7.927 1.00 40.09 252 GLY A CA 1
ATOM 1914 C C . GLY A 1 252 ? 14.274 -17.369 8.018 1.00 40.09 252 GLY A C 1
ATOM 1915 O O . GLY A 1 252 ? 13.343 -18.112 7.718 1.00 40.09 252 GLY A O 1
ATOM 1916 N N . GLU A 1 253 ? 15.456 -17.823 8.430 1.00 32.75 253 GLU A N 1
ATOM 1917 C CA . GLU A 1 253 ? 15.568 -19.127 9.080 1.00 32.75 253 GLU A CA 1
ATOM 1918 C C . GLU A 1 253 ? 14.715 -19.051 10.356 1.00 32.75 253 GLU A C 1
ATOM 1920 O O . GLU A 1 253 ? 15.119 -18.437 11.345 1.00 32.75 253 GLU A O 1
ATOM 1925 N N . GLY A 1 254 ? 13.495 -19.579 10.293 1.00 34.69 254 GLY A N 1
ATOM 1926 C CA . GLY A 1 254 ? 12.543 -19.630 11.397 1.00 34.69 254 GLY A CA 1
ATOM 1927 C C . GLY A 1 254 ? 11.778 -20.935 11.368 1.00 34.69 254 GLY A C 1
ATOM 1928 O O . GLY A 1 254 ? 11.208 -21.238 10.299 1.00 34.69 254 GLY A O 1
#